Protein 4JJ7 (pdb70)

GO terms:
  GO:0005515 protein binding (F, IPI)
  GO:0006508 proteolysis (P, IDA)
  GO:0008625 extrinsic apoptotic signaling pathway via death domain receptors (P, IDA)
  GO:0005737 cytoplasm (C, IDA)
  GO:0004197 cysteine-type endopeptidase activity (F, IDA)
  GO:1900119 positive regulation of execution phase of apoptosis (P, IDA)
  GO:0051604 protein maturation (P, IDA)
  GO:0097191 extrinsic apoptotic signaling pathway (P, IDA)
  GO:0032991 protein-containing complex (C, IDA)
  GO:0032731 positive regulation of interleukin-1 beta production (P, IMP)
  GO:0036462 TRAIL-activated apoptotic signaling pathway (P, IDA)
  GO:0097110 scaffold protein binding (F, IPI)
  GO:0060546 negative regulation of necroptotic process (P, IDA)
  GO:0031625 ubiquitin protein ligase binding (F, IPI)
  GO:0008234 cysteine-type peptidase activity (F, TAS)
  GO:0005739 mitochondrion (C, TAS)
  GO:0005856 cytoskeleton (C, TAS)
  GO:0004197 cysteine-type endopeptidase activity (F, TAS)
  GO:0005741 mitochondrial outer membrane (C, TAS)
  GO:0005829 cytosol (C, TAS)

B-factor: mean 16.23, std 6.97, range [6.69, 48.97]

Foldseek 3Di:
DFEFDQDFQQQEEAEEEQEFALPLQLVAPVVCVPPHGQAQSVLLVVLVVVLSVVLRHHYHYDYQFAPVRLVVVLLVVLPDQCLRHQEYHYEYAAAEEAQWGGHSNRDTDGPCNRLLCNFCVSRVSCVVHAYEYEYHYFHADDFAADDDDDDDVDDDDRAARYKYKYFADHHHGWDADSVRGTLQSVLLSVLSNVPLQVVDFSVVSSVVSQVRQQPDADVVVNGGGGMDMDHRYPGTYGRHD

Secondary structure (DSSP, 8-state):
--B-----SS--EEEEEE----HHHHHH-GGGTTPPP-TTHHHHHHHHHHHHHHTT-EEEEEES--HHHHHHHHHHHHHS--TT-S-EEEEEES-EETTEEE-TTS-EEEHHHHHGGGSTTT-GGGTTS-EEEEEES-SSSBPBPP-----------TTTTEEEEESS-TTB---EETTTEEHHHHHHHHHHHHHGGGT--HHHHHHHHHHHHTT--BTTTTBB---EEEE---SB-----/-

Solvent-accessible surface area: 11932 Å² total

Sequence (242 aa):
DKVYQMKSKPRGYCLIINNHNFAKAREKVPKLHSIRDRNGTHLDAGALTTTFEELHFEIKPHDDCTVEQIYEILKIYQLMDHSNMDCFICCILSHGDKGIIYGTDGQEAPIYELTSQFTGLKCPSLAGKPKVFFIQACQGDNYQKGIPVETDTRYIPDEADFLLGMATVNNNCVSYRNPAEGTWYIQSLCQSLRERCPRGDDILTILTEVNYEVSNKDDKKNMGKQMPQPTTFTLRKKLVFPSD

Nearest PDB structures (foldseek):
  4jj7-assembly1_A  TM=1.004E+00  e=1.455E-56  Homo sapiens
  2fun-assembly1_B  TM=9.957E-01  e=6.936E-48  Homo sapiens
  6px9-assembly3_F  TM=9.564E-01  e=1.378E-36  Homo sapiens
  1f9e-assembly1_A  TM=1.001E+00  e=9.364E-29  Homo sapiens
  2y1l-assembly1_A  TM=9.919E-01  e=2.502E-29  Homo sapiens

InterPro domains:
  IPR001309 Peptidase C14, p20 domain [PS50208] (232-364)
  IPR001875 Death effector domain [PF01335] (3-84)
  IPR001875 Death effector domain [PF01335] (101-180)
  IPR001875 Death effector domain [PS50168] (2-80)
  IPR001875 Death effector domain [PS50168] (100-177)
  IPR001875 Death effector domain [SM00031] (1-80)
  IPR001875 Death effector domain [SM00031] (99-178)
  IPR002138 Peptidase C14, caspase non-catalytic subunit p10 [PS50207] (389-478)
  IPR011029 Death-like domain superfamily [G3DSA:1.10.533.10] (1-97)
  IPR011029 Death-like domain superfamily [G3DSA:1.10.533.10] (98-188)
  IPR011029 Death-like domain superfamily [SSF47986] (1-113)
  IPR011029 Death-like domain superfamily [SSF47986] (98-179)
  IPR011600 Peptidase C14, caspase domain [PF00656] (233-474)
  IPR015917 Peptidase C14A, caspase catalytic domain [PR00376] (232-245)
  IPR015917 Peptidase C14A, caspase catalytic domain [PR00376] (345-363)
  IPR015917 Peptidase C14A, caspase catalytic domain [PR00376] (411-422)
  IPR015917 Peptidase C14A, caspase catalytic domain [SM00115] (225-478)
  IPR015917 Peptidase C14A, caspase catalytic domain [cd00032] (225-477)
  IPR016129 Peptidase family C14A, His active site [PS01121] (304-318)
  IPR029030 Caspase-like domain superfamily [SSF52129] (224-478)

Structure (mmCIF, N/CA/C/O backbone):
data_4JJ7
#
_entry.id   4JJ7
#
_cell.length_a   62.844
_cell.length_b   62.844
_cell.length_c   129.352
_cell.angle_alpha   90.00
_cell.angle_beta   90.00
_cell.angle_gamma   120.00
#
_symmetry.space_group_name_H-M   'P 31 2 1'
#
loop_
_entity.id
_entity.type
_entity.pdbx_description
1 polymer Caspase-8
2 polymer 'Caspase inhibitor'
3 non-polymer 'DITHIANE DIOL'
4 water water
#
loop_
_atom_site.group_PDB
_atom_site.id
_atom_site.type_symbol
_atom_site.label_atom_id
_atom_site.label_alt_id
_atom_site.label_comp_id
_atom_site.label_asym_id
_atom_site.label_entity_id
_atom_site.label_seq_id
_atom_site.pdbx_PDB_ins_code
_atom_site.Cartn_x
_atom_site.Cartn_y
_atom_site.Cartn_z
_atom_site.occupancy
_atom_site.B_iso_or_equiv
_atom_site.auth_seq_id
_atom_site.auth_comp_id
_atom_site.auth_asym_id
_atom_site.auth_atom_id
_atom_site.pdbx_PDB_model_num
ATOM 1 N N . ASP A 1 8 ? 36.569 59.441 120.294 1.00 29.90 223 ASP A N 1
ATOM 2 C CA . ASP A 1 8 ? 37.453 60.599 120.446 1.00 28.72 223 ASP A CA 1
ATOM 3 C C . ASP A 1 8 ? 38.869 60.267 119.993 1.00 24.70 223 ASP A C 1
ATOM 4 O O . ASP A 1 8 ? 39.420 59.215 120.360 1.00 25.11 223 ASP A O 1
ATOM 9 N N . LYS A 1 9 ? 39.482 61.180 119.244 1.00 20.75 224 LYS A N 1
ATOM 10 C CA . LYS A 1 9 ? 40.876 61.019 118.862 1.00 19.50 224 LYS A CA 1
ATOM 11 C C . LYS A 1 9 ? 41.785 61.159 120.083 1.00 15.78 224 LYS A C 1
ATOM 12 O O . LYS A 1 9 ? 41.559 61.987 120.951 1.00 15.97 224 LYS A O 1
ATOM 18 N N . VAL A 1 10 ? 42.814 60.328 120.139 1.00 15.49 225 VAL A N 1
ATOM 19 C CA . VAL A 1 10 ? 43.721 60.245 121.291 1.00 14.23 225 VAL A CA 1
ATOM 20 C C . VAL A 1 10 ? 45.154 60.216 120.777 1.00 12.69 225 VAL A C 1
ATOM 21 O O . VAL A 1 10 ? 45.450 59.536 119.788 1.00 14.93 225 VAL A O 1
ATOM 25 N N . TYR A 1 11 ? 46.065 60.933 121.413 1.00 11.49 226 TYR A N 1
ATOM 26 C CA . TYR A 1 11 ? 47.464 60.866 120.992 1.00 11.66 226 TYR A CA 1
ATOM 27 C C . TYR A 1 11 ? 48.001 59.463 121.174 1.00 12.25 226 TYR A C 1
ATOM 28 O O . TYR A 1 11 ? 47.776 58.815 122.220 1.00 12.18 226 TYR A O 1
ATOM 37 N N . GLN A 1 12 ? 48.766 58.986 120.187 1.00 12.14 227 GLN A N 1
ATOM 38 C CA . GLN A 1 12 ? 49.514 57.743 120.358 1.00 12.70 227 GLN A CA 1
ATOM 39 C C . GLN A 1 12 ? 50.400 57.820 121.603 1.00 12.73 227 GLN A C 1
ATOM 40 O O . GLN A 1 12 ? 51.098 58.804 121.803 1.00 13.21 227 GLN A O 1
ATOM 46 N N . MET A 1 13 ? 50.388 56.777 122.426 1.00 13.40 228 MET A N 1
ATOM 47 C CA . MET A 1 13 ? 51.154 56.785 123.674 1.00 13.43 228 MET A CA 1
ATOM 48 C C . MET A 1 13 ? 51.513 55.349 124.002 1.00 14.91 228 MET A C 1
ATOM 49 O O . MET A 1 13 ? 50.998 54.763 124.953 1.00 16.95 228 MET A O 1
ATOM 54 N N . LYS A 1 14 ? 52.406 54.791 123.185 1.00 14.87 229 LYS A N 1
ATOM 55 C CA . LYS A 1 14 ? 52.758 53.386 123.292 1.00 16.39 229 LYS A CA 1
ATOM 56 C C . LYS A 1 14 ? 54.245 53.122 123.316 1.00 14.84 229 LYS A C 1
ATOM 57 O O . LYS A 1 14 ? 54.667 51.992 123.618 1.00 15.99 229 LYS A O 1
ATOM 63 N N . SER A 1 15 ? 55.080 54.106 123.002 1.00 15.15 230 SER A N 1
ATOM 64 C CA . SER A 1 15 ? 56.505 53.853 122.969 1.00 13.35 230 SER A CA 1
ATOM 65 C C . SER A 1 15 ? 57.015 53.571 124.386 1.00 13.12 230 SER A C 1
ATOM 66 O O . SER A 1 15 ? 56.452 54.048 125.379 1.00 13.77 230 SER A O 1
ATOM 69 N N . LYS A 1 16 ? 58.102 52.818 124.478 1.00 12.98 231 LYS A N 1
ATOM 70 C CA . LYS A 1 16 ? 58.749 52.509 125.745 1.00 13.17 231 LYS A CA 1
ATOM 71 C C . LYS A 1 16 ? 60.237 52.771 125.606 1.00 13.67 231 LYS A C 1
ATOM 72 O O . LYS A 1 16 ? 60.921 51.960 125.003 1.00 14.30 231 LYS A O 1
ATOM 78 N N . PRO A 1 17 ? 60.736 53.888 126.152 1.00 13.67 232 PRO A N 1
ATOM 79 C CA . PRO A 1 17 ? 60.052 54.883 126.992 1.00 14.00 232 PRO A CA 1
ATOM 80 C C . PRO A 1 17 ? 59.099 55.733 126.176 1.00 12.74 232 PRO A C 1
ATOM 81 O O . PRO A 1 17 ? 59.169 55.837 124.943 1.00 12.41 232 PRO A O 1
ATOM 85 N N . ARG A 1 18 ? 58.169 56.358 126.881 1.00 12.62 233 ARG A N 1
ATOM 86 C CA . ARG A 1 18 ? 57.222 57.264 126.245 1.00 11.78 233 ARG A CA 1
ATOM 87 C C . ARG A 1 18 ? 57.902 58.494 125.683 1.00 11.63 233 ARG A C 1
ATOM 88 O O . ARG A 1 18 ? 57.433 59.109 124.700 1.00 12.32 233 ARG A O 1
ATOM 96 N N . GLY A 1 19 ? 58.974 58.908 126.333 1.00 11.49 234 GLY A N 1
ATOM 97 C CA . GLY A 1 19 ? 59.634 60.160 126.022 1.00 12.09 234 GLY A CA 1
ATOM 98 C C . GLY A 1 19 ? 60.519 60.525 127.199 1.00 11.01 234 GLY A C 1
ATOM 99 O O . GLY A 1 19 ? 60.578 59.837 128.224 1.00 11.46 234 GLY A O 1
ATOM 100 N N . TYR A 1 20 ? 61.167 61.673 127.057 1.00 11.13 235 TYR A N 1
ATOM 101 C CA . TYR A 1 20 ? 61.909 62.275 128.167 1.00 11.14 235 TYR A CA 1
ATOM 102 C C . TYR A 1 20 ? 60.980 63.111 129.035 1.00 10.40 235 TYR A C 1
ATOM 103 O O . TYR A 1 20 ? 60.061 63.765 128.544 1.00 11.30 235 TYR A O 1
ATOM 112 N N . CYS A 1 21 ? 61.299 63.119 130.335 1.00 11.17 236 CYS A N 1
ATOM 113 C CA . CYS A 1 21 ? 60.680 64.025 131.297 1.00 10.22 236 CYS A CA 1
ATOM 114 C C . CYS A 1 21 ? 61.827 64.788 131.948 1.00 10.01 236 CYS A C 1
ATOM 115 O O . CYS A 1 21 ? 62.541 64.251 132.803 1.00 11.11 236 CYS A O 1
ATOM 118 N N . LEU A 1 22 ? 62.032 66.028 131.520 1.00 10.38 237 LEU A N 1
ATOM 119 C CA . LEU A 1 22 ? 63.052 66.859 132.115 1.00 11.26 237 LEU A CA 1
ATOM 120 C C . LEU A 1 22 ? 62.563 67.424 133.437 1.00 12.13 237 LEU A C 1
ATOM 121 O O . LEU A 1 22 ? 61.382 67.795 133.560 1.00 13.47 237 LEU A O 1
ATOM 126 N N . ILE A 1 23 ? 63.449 67.486 134.436 1.00 11.42 238 ILE A N 1
ATOM 127 C CA . ILE A 1 23 ? 63.081 68.177 135.669 1.00 12.52 238 ILE A CA 1
ATOM 128 C C . ILE A 1 23 ? 64.167 69.195 135.948 1.00 12.57 238 ILE A C 1
ATOM 129 O O . ILE A 1 23 ? 65.311 68.791 136.182 1.00 16.94 238 ILE A O 1
ATOM 134 N N . ILE A 1 24 ? 63.843 70.471 135.916 1.00 11.35 239 ILE A N 1
ATOM 135 C CA . ILE A 1 24 ? 64.766 71.531 136.281 1.00 11.75 239 ILE A CA 1
ATOM 136 C C . ILE A 1 24 ? 64.397 71.921 137.708 1.00 11.23 239 ILE A C 1
ATOM 137 O O . ILE A 1 24 ? 63.317 72.424 137.947 1.00 12.07 239 ILE A O 1
ATOM 143 N N . ASN A 1 25 ? 65.295 71.630 138.646 1.00 11.19 240 ASN A N 1
ATOM 144 C CA . ASN A 1 25 ? 64.984 71.681 140.079 1.00 11.16 240 ASN A CA 1
ATOM 145 C C . ASN A 1 25 ? 65.891 72.718 140.736 1.00 10.93 240 ASN A C 1
ATOM 146 O O . ASN A 1 25 ? 67.048 72.434 141.010 1.00 11.52 240 ASN A O 1
ATOM 151 N N . ASN A 1 26 ? 65.371 73.925 140.926 1.00 10.40 241 ASN A N 1
ATOM 152 C CA . ASN A 1 26 ? 66.189 74.997 141.468 1.00 10.33 241 ASN A CA 1
ATOM 153 C C . ASN A 1 26 ? 65.995 75.157 142.967 1.00 9.76 241 ASN A C 1
ATOM 154 O O . ASN A 1 26 ? 64.909 75.467 143.445 1.00 10.53 241 ASN A O 1
ATOM 159 N N . HIS A 1 27 ? 67.095 74.982 143.703 1.00 10.78 242 HIS A N 1
ATOM 160 C CA . HIS A 1 27 ? 67.102 75.065 145.152 1.00 10.82 242 HIS A CA 1
ATOM 161 C C . HIS A 1 27 ? 67.875 76.269 145.682 1.00 10.65 242 HIS A C 1
ATOM 162 O O . HIS A 1 27 ? 67.388 77.021 146.522 1.00 11.23 242 HIS A O 1
ATOM 169 N N . ASN A 1 28 ? 69.119 76.414 145.222 1.00 11.64 243 ASN A N 1
ATOM 170 C CA . ASN A 1 28 ? 70.085 77.328 145.830 1.00 12.47 243 ASN A CA 1
ATOM 171 C C . ASN A 1 28 ? 70.096 78.670 145.137 1.00 12.05 243 ASN A C 1
ATOM 172 O O . ASN A 1 28 ? 70.532 78.751 143.991 1.00 13.72 243 ASN A O 1
ATOM 177 N N . PHE A 1 29 ? 69.582 79.706 145.794 1.00 12.08 244 PHE A N 1
ATOM 178 C CA . PHE A 1 29 ? 69.483 81.043 145.223 1.00 12.57 244 PHE A CA 1
ATOM 179 C C . PHE A 1 29 ? 70.515 82.002 145.810 1.00 13.22 244 PHE A C 1
ATOM 180 O O . PHE A 1 29 ? 70.343 83.207 145.741 1.00 14.45 244 PHE A O 1
ATOM 188 N N . ALA A 1 30 ? 71.641 81.473 146.290 1.00 14.70 245 ALA A N 1
ATOM 189 C CA . ALA A 1 30 ? 72.714 82.342 146.786 1.00 17.11 245 ALA A CA 1
ATOM 190 C C . ALA A 1 30 ? 73.197 83.314 145.715 1.00 18.31 245 ALA A C 1
ATOM 191 O O . ALA A 1 30 ? 73.456 84.470 146.028 1.00 19.29 245 ALA A O 1
ATOM 193 N N . LYS A 1 31 ? 73.287 82.878 144.460 1.00 18.14 246 LYS A N 1
ATOM 194 C CA . LYS A 1 31 ? 73.768 83.770 143.419 1.00 19.50 246 LYS A CA 1
ATOM 195 C C . LYS A 1 31 ? 72.796 84.939 143.220 1.00 18.29 246 LYS A C 1
ATOM 196 O O . LYS A 1 31 ? 73.207 86.085 143.099 1.00 19.73 246 LYS A O 1
ATOM 202 N N . ALA A 1 32 ? 71.506 84.640 143.161 1.00 16.23 247 ALA A N 1
ATOM 203 C CA . ALA A 1 32 ? 70.487 85.695 143.033 1.00 15.68 247 ALA A CA 1
ATOM 204 C C . ALA A 1 32 ? 70.597 86.704 144.182 1.00 16.48 247 ALA A C 1
ATOM 205 O O . ALA A 1 32 ? 70.543 87.916 143.957 1.00 17.49 247 ALA A O 1
ATOM 207 N N . ARG A 1 33 ? 70.743 86.203 145.406 1.00 17.06 248 ARG A N 1
ATOM 208 C CA . ARG A 1 33 ? 70.845 87.059 146.575 1.00 18.32 248 ARG A CA 1
ATOM 209 C C . ARG A 1 33 ? 72.054 87.974 146.507 1.00 21.05 248 ARG A C 1
ATOM 210 O O . ARG A 1 33 ? 72.001 89.118 146.955 1.00 22.18 248 ARG A O 1
ATOM 218 N N . GLU A 1 34 ? 73.154 87.472 145.965 1.00 22.03 249 GLU A N 1
ATOM 219 C CA . GLU A 1 34 ? 74.383 88.257 145.808 1.00 25.17 249 GLU A CA 1
ATOM 220 C C . GLU A 1 34 ? 74.301 89.271 144.678 1.00 25.38 249 GLU A C 1
ATOM 221 O O . GLU A 1 34 ? 74.792 90.398 144.804 1.00 27.50 249 GLU A O 1
ATOM 227 N N . LYS A 1 35 ? 73.695 88.872 143.572 1.00 24.57 250 LYS A N 1
ATOM 228 C CA . LYS A 1 35 ? 73.823 89.601 142.312 1.00 25.01 250 LYS A CA 1
ATOM 229 C C . LYS A 1 35 ? 72.680 90.511 141.907 1.00 21.79 250 LYS A C 1
ATOM 230 O O . LYS A 1 35 ? 72.899 91.426 141.117 1.00 24.16 250 LYS A O 1
ATOM 236 N N . VAL A 1 36 ? 71.468 90.237 142.373 1.00 20.45 251 VAL A N 1
ATOM 237 C CA . VAL A 1 36 ? 70.309 90.976 141.933 1.00 18.88 251 VAL A CA 1
ATOM 238 C C . VAL A 1 36 ? 69.737 91.766 143.108 1.00 19.61 251 VAL A C 1
ATOM 239 O O . VAL A 1 36 ? 69.163 91.193 143.996 1.00 20.72 251 VAL A O 1
ATOM 243 N N . PRO A 1 37 ? 69.949 93.089 143.118 1.00 22.42 252 PRO A N 1
ATOM 244 C CA . PRO A 1 37 ? 69.574 93.897 144.283 1.00 22.70 252 PRO A CA 1
ATOM 245 C C . PRO A 1 37 ? 68.168 93.600 144.820 1.00 22.14 252 PRO A C 1
ATOM 246 O O . PRO A 1 37 ? 68.001 93.441 146.038 1.00 23.02 252 PRO A O 1
ATOM 250 N N . LYS A 1 38 ? 67.159 93.505 143.962 1.00 22.17 253 LYS A N 1
ATOM 251 C CA . LYS A 1 38 ? 65.817 93.329 144.476 1.00 23.40 253 LYS A CA 1
ATOM 252 C C . LYS A 1 38 ? 65.566 91.921 145.055 1.00 21.62 253 LYS A C 1
ATOM 253 O O . LYS A 1 38 ? 64.572 91.727 145.744 1.00 22.72 253 LYS A O 1
ATOM 259 N N . LEU A 1 39 ? 66.454 90.966 144.780 1.00 19.40 254 LEU A N 1
ATOM 260 C CA . LEU A 1 39 ? 66.302 89.587 145.261 1.00 18.01 254 LEU A 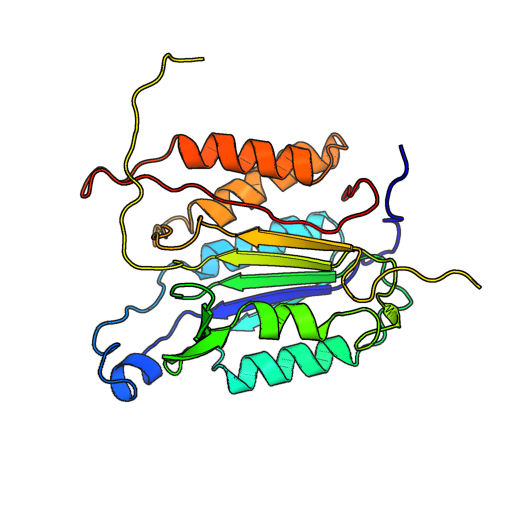CA 1
ATOM 261 C C . LEU A 1 39 ? 67.238 89.321 146.444 1.00 19.28 254 LEU A C 1
ATOM 262 O O . LEU A 1 39 ? 67.551 88.159 146.753 1.00 18.61 254 LEU A O 1
ATOM 267 N N . HIS A 1 40 ? 67.630 90.380 147.147 1.00 20.04 255 HIS A N 1
ATOM 268 C CA . HIS A 1 40 ? 68.546 90.235 148.282 1.00 20.82 255 HIS A CA 1
ATOM 269 C C . HIS A 1 40 ? 68.079 89.203 149.310 1.00 21.96 255 HIS A C 1
ATOM 270 O O . HIS A 1 40 ? 68.901 88.624 150.005 1.00 24.42 255 HIS A O 1
ATOM 277 N N . SER A 1 41 ? 66.771 89.028 149.440 1.00 20.08 256 SER A N 1
ATOM 278 C CA . SER A 1 41 ? 66.271 88.090 150.441 1.00 21.54 256 SER A CA 1
ATOM 279 C C . SER A 1 41 ? 65.519 86.908 149.866 1.00 18.71 256 SER A C 1
ATOM 280 O O . SER A 1 41 ? 64.824 86.203 150.606 1.00 20.72 256 SER A O 1
ATOM 283 N N . ILE A 1 42 ? 65.671 86.643 148.567 1.00 16.14 257 ILE A N 1
ATOM 284 C CA . ILE A 1 42 ? 64.997 85.467 148.005 1.00 15.10 257 ILE A CA 1
ATOM 285 C C . ILE A 1 42 ? 65.548 84.190 148.649 1.00 14.78 257 ILE A C 1
ATOM 286 O O . ILE A 1 42 ? 66.744 84.059 148.834 1.00 17.60 257 ILE A O 1
ATOM 291 N N . ARG A 1 43 ? 64.657 83.274 149.048 1.00 13.78 258 ARG A N 1
ATOM 292 C CA . ARG A 1 43 ? 65.077 82.147 149.877 1.00 13.41 258 ARG A CA 1
ATOM 293 C C . ARG A 1 43 ? 65.487 80.949 149.055 1.00 11.62 258 ARG A C 1
ATOM 294 O O . ARG A 1 43 ? 65.008 80.729 147.941 1.00 13.02 258 ARG A O 1
ATOM 302 N N . ASP A 1 44 ? 66.346 80.119 149.621 1.00 12.06 259 ASP A N 1
ATOM 303 C CA . ASP A 1 44 ? 66.539 78.786 149.041 1.00 11.80 259 ASP A CA 1
ATOM 304 C C . ASP A 1 44 ? 65.231 77.995 149.110 1.00 11.72 259 ASP A C 1
ATOM 305 O O . ASP A 1 44 ? 64.443 78.109 150.068 1.00 12.31 259 ASP A O 1
ATOM 310 N N . ARG A 1 45 ? 64.978 77.182 148.103 1.00 10.51 260 ARG A N 1
ATOM 311 C CA . ARG A 1 45 ? 63.685 76.509 147.986 1.00 10.38 260 ARG A CA 1
ATOM 312 C C . ARG A 1 45 ? 63.680 75.161 148.710 1.00 10.43 260 ARG A C 1
ATOM 313 O O . ARG A 1 45 ? 63.536 74.088 148.125 1.00 10.54 260 ARG A O 1
ATOM 321 N N . ASN A 1 46 ? 63.857 75.242 150.036 1.00 10.49 261 ASN A N 1
ATOM 322 C CA . ASN A 1 46 ? 63.980 74.037 150.837 1.00 10.63 261 ASN A CA 1
ATOM 323 C C . ASN A 1 46 ? 62.761 73.141 150.605 1.00 11.20 261 ASN A C 1
ATOM 324 O O . ASN A 1 46 ? 61.601 73.597 150.566 1.00 11.45 261 ASN A O 1
ATOM 329 N N . GLY A 1 47 ? 63.051 71.851 150.464 1.00 11.72 262 GLY A N 1
ATOM 330 C CA . GLY A 1 47 ? 62.021 70.876 150.230 1.00 13.35 262 GLY A CA 1
ATOM 331 C C . GLY A 1 47 ? 61.754 70.574 148.757 1.00 10.73 262 GLY A C 1
ATOM 332 O O . GLY A 1 47 ? 60.965 69.679 148.449 1.00 11.22 262 GLY A O 1
ATOM 333 N N . THR A 1 48 ? 62.349 71.338 147.836 1.00 10.26 263 THR A N 1
ATOM 334 C CA . THR A 1 48 ? 62.063 71.136 146.410 1.00 9.80 263 THR A CA 1
ATOM 335 C C . THR A 1 48 ? 62.426 69.719 145.961 1.00 9.72 263 THR A C 1
ATOM 336 O O . THR A 1 48 ? 61.802 69.167 145.033 1.00 10.01 263 THR A O 1
ATOM 340 N N . HIS A 1 49 ? 63.421 69.082 146.595 1.00 9.65 264 HIS A N 1
ATOM 341 C CA . HIS A 1 49 ? 63.743 67.716 146.236 1.00 10.09 264 HIS A CA 1
ATOM 342 C C . HIS A 1 49 ? 62.584 66.767 146.414 1.00 9.75 264 HIS A C 1
ATOM 343 O O . HIS A 1 49 ? 62.518 65.738 145.744 1.00 10.64 264 HIS A O 1
ATOM 350 N N . LEU A 1 50 ? 61.655 67.079 147.341 1.00 9.68 265 LEU A N 1
ATOM 351 C CA . LEU A 1 50 ? 60.498 66.209 147.527 1.00 9.86 265 LEU A CA 1
ATOM 352 C C . LEU A 1 50 ? 59.599 66.215 146.292 1.00 9.55 265 LEU A C 1
ATOM 353 O O . LEU A 1 50 ? 58.980 65.213 145.945 1.00 10.52 265 LEU A O 1
ATOM 358 N N . ASP A 1 51 ? 59.512 67.363 145.633 1.00 9.57 266 ASP A N 1
ATOM 359 C CA . ASP A 1 51 ? 58.778 67.480 144.357 1.00 9.65 266 ASP A CA 1
ATOM 360 C C . ASP A 1 51 ? 59.521 66.745 143.251 1.00 9.63 266 ASP A C 1
ATOM 361 O O . ASP A 1 51 ? 58.897 66.050 142.446 1.00 10.00 266 ASP A O 1
ATOM 366 N N . ALA A 1 52 ? 60.841 66.941 143.145 1.00 9.79 267 ALA A N 1
ATOM 367 C CA . ALA A 1 52 ? 61.593 66.256 142.099 1.00 10.77 267 ALA A CA 1
ATOM 368 C C . ALA A 1 52 ? 61.462 64.758 142.262 1.00 10.13 267 ALA A C 1
ATOM 369 O O . ALA A 1 52 ? 61.280 64.038 141.264 1.00 10.97 267 ALA A O 1
ATOM 371 N N . GLY A 1 53 ? 61.492 64.269 143.496 1.00 10.78 268 GLY A N 1
ATOM 372 C CA . GLY A 1 53 ? 61.323 62.857 143.716 1.00 11.12 268 GLY A CA 1
ATOM 373 C C . GLY A 1 53 ? 59.936 62.355 143.378 1.00 10.57 268 GLY A C 1
ATOM 374 O O . GLY A 1 53 ? 59.774 61.300 142.758 1.00 10.97 268 GLY A O 1
ATOM 375 N N . ALA A 1 54 ? 58.894 63.108 143.742 1.00 10.34 269 ALA A N 1
ATOM 376 C CA . ALA A 1 54 ? 57.519 62.710 143.412 1.00 11.24 269 ALA A CA 1
ATOM 377 C C . ALA A 1 54 ? 57.335 62.639 141.903 1.00 10.00 269 ALA A C 1
ATOM 378 O O . ALA A 1 54 ? 56.713 61.715 141.383 1.00 10.35 269 ALA A O 1
ATOM 380 N N . LEU A 1 55 ? 57.854 63.636 141.198 1.00 9.93 270 LEU A N 1
ATOM 381 C CA . LEU A 1 55 ? 57.752 63.646 139.734 1.00 10.13 270 LEU A CA 1
ATOM 382 C C . LEU A 1 55 ? 58.506 62.486 139.144 1.00 10.31 270 LEU A C 1
ATOM 383 O O . LEU A 1 55 ? 58.040 61.873 138.162 1.00 10.63 270 LEU A O 1
ATOM 388 N N . THR A 1 56 ? 59.658 62.144 139.694 1.00 10.70 271 THR A N 1
ATOM 389 C CA . THR A 1 56 ? 60.443 61.037 139.185 1.00 11.24 271 THR A CA 1
ATOM 390 C C . THR A 1 56 ? 59.683 59.722 139.360 1.00 11.16 271 THR A C 1
ATOM 391 O O . THR A 1 56 ? 59.544 58.939 138.410 1.00 12.67 271 THR A O 1
ATOM 395 N N . THR A 1 57 ? 59.163 59.459 140.565 1.00 11.69 272 THR A N 1
ATOM 396 C CA . THR A 1 57 ? 58.352 58.262 140.819 1.00 12.83 272 THR A CA 1
ATOM 397 C C . THR A 1 57 ? 57.192 58.180 139.861 1.00 11.85 272 THR A C 1
ATOM 398 O O . THR A 1 57 ? 56.910 57.138 139.254 1.00 12.40 272 THR A O 1
ATOM 402 N N . THR A 1 58 ? 56.474 59.283 139.756 1.00 11.13 273 THR A N 1
ATOM 403 C CA . THR A 1 58 ? 55.242 59.315 139.000 1.00 11.10 273 THR A CA 1
ATOM 404 C C . THR A 1 58 ? 55.509 59.058 137.526 1.00 11.03 273 THR A C 1
ATOM 405 O O . THR A 1 58 ? 54.858 58.199 136.898 1.00 11.51 273 THR A O 1
ATOM 409 N N . PHE A 1 59 ? 56.434 59.822 136.948 1.00 10.86 274 PHE A N 1
ATOM 410 C CA . PHE A 1 59 ? 56.657 59.686 135.519 1.00 11.03 274 PHE A CA 1
ATOM 411 C C . PHE A 1 59 ? 57.463 58.451 135.143 1.00 10.83 274 PHE A C 1
ATOM 412 O O . PHE A 1 59 ? 57.286 57.937 134.028 1.00 11.46 274 PHE A O 1
ATOM 420 N N . GLU A 1 60 ? 58.285 57.911 136.048 1.00 11.17 275 GLU A N 1
ATOM 421 C CA . GLU A 1 60 ? 58.845 56.587 135.774 1.00 12.97 275 GLU A CA 1
ATOM 422 C C . GLU A 1 60 ? 57.800 55.507 135.732 1.00 12.80 275 GLU A C 1
ATOM 423 O O . GLU A 1 60 ? 57.866 54.608 134.875 1.00 13.83 275 GLU A O 1
ATOM 429 N N . GLU A 1 61 ? 56.812 55.575 136.610 1.00 13.22 276 GLU A N 1
ATOM 430 C CA . GLU A 1 61 ? 55.717 54.601 136.590 1.00 15.20 276 GLU A CA 1
ATOM 431 C C . GLU A 1 61 ? 54.926 54.691 135.297 1.00 14.26 276 GLU A C 1
ATOM 432 O O . GLU A 1 61 ? 54.337 53.707 134.847 1.00 16.42 276 GLU A O 1
ATOM 438 N N . LEU A 1 62 ? 54.895 55.890 134.721 1.00 12.47 277 LEU A N 1
ATOM 439 C CA . LEU A 1 62 ? 54.226 56.146 133.443 1.00 12.70 277 LEU A CA 1
ATOM 440 C C . LEU A 1 62 ? 55.161 55.952 132.245 1.00 12.48 277 LEU A C 1
ATOM 441 O O . LEU A 1 62 ? 54.774 56.285 131.120 1.00 13.60 277 LEU A O 1
ATOM 446 N N . HIS A 1 63 ? 56.345 55.381 132.475 1.00 12.12 278 HIS A N 1
ATOM 447 C CA . HIS A 1 63 ? 57.227 54.912 131.381 1.00 13.38 278 HIS A CA 1
ATOM 448 C C . HIS A 1 63 ? 58.016 56.022 130.708 1.00 12.13 278 HIS A C 1
ATOM 449 O O . HIS A 1 63 ? 58.463 55.831 129.568 1.00 13.48 278 HIS A O 1
ATOM 456 N N . PHE A 1 64 ? 58.237 57.145 131.386 1.00 11.55 279 PHE A N 1
ATOM 457 C CA . PHE A 1 64 ? 59.111 58.181 130.873 1.00 11.79 279 PHE A CA 1
ATOM 458 C C . PHE A 1 64 ? 60.531 57.997 131.387 1.00 12.01 279 PHE A C 1
ATOM 459 O O . PHE A 1 64 ? 60.748 57.426 132.458 1.00 13.07 279 PHE A O 1
ATOM 467 N N . GLU A 1 65 ? 61.498 58.532 130.657 1.00 12.02 280 GLU A N 1
ATOM 468 C CA . GLU A 1 65 ? 62.898 58.541 131.045 1.00 12.33 280 GLU A CA 1
ATOM 469 C C . GLU A 1 65 ? 63.205 59.905 131.658 1.00 11.27 280 GLU A C 1
ATOM 470 O O . GLU A 1 65 ? 63.077 60.934 130.988 1.00 12.00 280 GLU A O 1
ATOM 476 N N . ILE A 1 66 ? 63.529 59.884 132.957 1.00 11.56 281 ILE A N 1
ATOM 477 C CA . ILE A 1 66 ? 63.646 61.127 133.688 1.00 11.70 281 ILE A CA 1
ATOM 478 C C . ILE A 1 66 ? 65.022 61.728 133.545 1.00 12.00 281 ILE A C 1
ATOM 479 O O . ILE A 1 66 ? 66.046 61.009 133.677 1.00 13.93 281 ILE A O 1
ATOM 484 N N . LYS A 1 67 ? 65.106 63.033 133.321 1.00 11.60 282 LYS A N 1
ATOM 485 C CA . LYS A 1 67 ? 66.369 63.723 133.132 1.00 11.91 282 LYS A CA 1
ATOM 486 C C . LYS A 1 67 ? 66.410 64.922 134.071 1.00 12.04 282 LYS A C 1
ATOM 487 O O . LYS A 1 67 ? 65.923 66.013 133.763 1.00 12.35 282 LYS A O 1
ATOM 493 N N . PRO A 1 68 ? 66.963 64.718 135.264 1.00 13.39 283 PRO A N 1
ATOM 494 C CA . PRO A 1 68 ? 66.991 65.805 136.258 1.00 13.76 283 PRO A CA 1
ATOM 495 C C . PRO A 1 68 ? 68.188 66.725 136.076 1.00 13.32 283 PRO A C 1
ATOM 496 O O . PRO A 1 68 ? 69.280 66.265 135.751 1.00 14.59 283 PRO A O 1
ATOM 500 N N . HIS A 1 69 ? 67.996 68.002 136.384 1.00 13.10 284 HIS A N 1
ATOM 501 C CA . HIS A 1 69 ? 69.042 68.998 136.377 1.00 13.33 284 HIS A CA 1
ATOM 502 C C . HIS A 1 69 ? 68.771 69.894 137.545 1.00 14.31 284 HIS A C 1
ATOM 503 O O . HIS A 1 69 ? 67.714 70.516 137.651 1.00 16.61 284 HIS A O 1
ATOM 510 N N . ASP A 1 70 ? 69.731 69.983 138.445 1.00 14.31 285 ASP A N 1
ATOM 511 C CA . ASP A 1 70 ? 69.593 70.754 139.672 1.00 14.34 285 ASP A CA 1
ATOM 512 C C . ASP A 1 70 ? 70.316 72.091 139.589 1.00 13.04 285 ASP A C 1
ATOM 513 O O . ASP A 1 70 ? 71.438 72.156 139.090 1.00 14.20 285 ASP A O 1
ATOM 518 N N . ASP A 1 71 ? 69.712 73.132 140.176 1.00 11.90 286 ASP A N 1
ATOM 519 C CA . ASP A 1 71 ? 70.390 74.407 140.423 1.00 11.55 286 ASP A CA 1
ATOM 520 C C . ASP A 1 71 ? 70.932 75.037 139.136 1.00 12.60 286 ASP A C 1
ATOM 521 O O . ASP A 1 71 ? 72.145 75.177 138.933 1.00 15.22 286 ASP A O 1
ATOM 526 N N . CYS A 1 72 ? 70.017 75.462 138.283 1.00 11.65 287 CYS A N 1
ATOM 527 C CA . CYS A 1 72 ? 70.328 76.005 136.978 1.00 11.94 287 CYS A CA 1
ATOM 528 C C . CYS A 1 72 ? 70.107 77.495 136.901 1.00 11.13 287 CYS A C 1
ATOM 529 O O . CYS A 1 72 ? 69.031 78.004 137.242 1.00 11.49 287 CYS A O 1
ATOM 532 N N . THR A 1 73 ? 71.114 78.193 136.377 1.00 11.58 288 THR A N 1
ATOM 533 C CA . THR A 1 73 ? 70.942 79.592 135.992 1.00 11.94 288 THR A CA 1
ATOM 534 C C . THR A 1 73 ? 70.094 79.672 134.713 1.00 11.95 288 THR A C 1
ATOM 535 O O . THR A 1 73 ? 69.871 78.662 134.052 1.00 11.92 288 THR A O 1
ATOM 539 N N . VAL A 1 74 ? 69.662 80.870 134.334 1.00 12.53 289 VAL A N 1
ATOM 540 C CA . VAL A 1 74 ? 68.895 81.006 133.087 1.00 12.81 289 VAL A CA 1
ATOM 541 C C . VAL A 1 74 ? 69.688 80.496 131.890 1.00 12.99 289 VAL A C 1
ATOM 542 O O . VAL A 1 74 ? 69.146 79.724 131.078 1.00 13.57 289 VAL A O 1
ATOM 546 N N . GLU A 1 75 ? 70.957 80.891 131.768 1.00 13.32 290 GLU A N 1
ATOM 547 C CA . GLU A 1 75 ? 71.727 80.438 130.637 1.00 15.35 290 GLU A CA 1
ATOM 548 C C . GLU A 1 75 ? 71.848 78.912 130.630 1.00 13.31 290 GLU A C 1
ATOM 549 O O . GLU A 1 75 ? 71.805 78.290 129.565 1.00 14.04 290 GLU A O 1
ATOM 555 N N . GLN A 1 76 ? 72.012 78.307 131.811 1.00 12.97 291 GLN A N 1
ATOM 556 C CA . GLN A 1 76 ? 72.070 76.844 131.889 1.00 13.00 291 GLN A CA 1
ATOM 557 C C . GLN A 1 76 ? 70.766 76.215 131.473 1.00 12.48 291 GLN A C 1
ATOM 558 O O . GLN A 1 76 ? 70.775 75.163 130.828 1.00 13.23 291 GLN A O 1
ATOM 564 N N . ILE A 1 77 ? 69.636 76.800 131.884 1.00 12.44 292 ILE A N 1
ATOM 565 C CA . ILE A 1 77 ? 68.341 76.274 131.457 1.00 12.44 292 ILE A CA 1
ATOM 566 C C . ILE A 1 77 ? 68.236 76.294 129.921 1.00 12.32 292 ILE A C 1
ATOM 567 O O . ILE A 1 77 ? 67.839 75.291 129.319 1.00 12.82 292 ILE A O 1
ATOM 572 N N . TYR A 1 78 ? 68.595 77.422 129.303 1.00 12.74 293 TYR A N 1
ATOM 573 C CA . TYR A 1 78 ? 68.482 77.463 127.856 1.00 13.64 293 TYR A CA 1
ATOM 574 C C . TYR A 1 78 ? 69.415 76.446 127.205 1.00 14.22 293 TYR A C 1
ATOM 575 O O . TYR A 1 78 ? 69.036 75.871 126.173 1.00 14.36 293 TYR A O 1
ATOM 584 N N . GLU A 1 79 ? 70.590 76.227 127.784 1.00 14.40 294 GLU A N 1
ATOM 585 C CA . GLU A 1 79 ? 71.473 75.218 127.207 1.00 15.38 294 GLU A CA 1
ATOM 586 C C . GLU A 1 79 ? 70.818 73.828 127.281 1.00 13.73 294 GLU A C 1
ATOM 587 O O . GLU A 1 79 ? 70.890 73.050 126.306 1.00 14.17 294 GLU A O 1
ATOM 593 N N . ILE A 1 80 ? 70.228 73.482 128.423 1.00 13.15 295 ILE A N 1
ATOM 594 C CA . ILE A 1 80 ? 69.565 72.194 128.548 1.00 13.18 295 ILE A CA 1
ATOM 595 C C . ILE A 1 80 ? 68.414 72.062 127.563 1.00 12.26 295 ILE A C 1
ATOM 596 O O . ILE A 1 80 ? 68.252 71.017 126.913 1.00 12.93 295 ILE A O 1
ATOM 601 N N . LEU A 1 81 ? 67.597 73.089 127.468 1.00 12.11 296 LEU A N 1
ATOM 602 C CA . LEU A 1 81 ? 66.479 72.999 126.528 1.00 12.57 296 LEU A CA 1
ATOM 603 C C . LEU A 1 81 ? 66.949 72.854 125.094 1.00 13.05 296 LEU A C 1
ATOM 604 O O . LEU A 1 81 ? 66.333 72.102 124.319 1.00 13.70 296 LEU A O 1
ATOM 609 N N . LYS A 1 82 ? 68.055 73.524 124.722 1.00 13.79 297 LYS A N 1
ATOM 610 C CA . LYS A 1 82 ? 68.595 73.346 123.380 1.00 14.56 297 LYS A CA 1
ATOM 611 C C . LYS A 1 82 ? 69.045 71.904 123.133 1.00 13.91 297 LYS A C 1
ATOM 612 O O . LYS A 1 82 ? 68.808 71.349 122.063 1.00 14.89 297 LYS A O 1
ATOM 618 N N . ILE A 1 83 ? 69.671 71.292 124.114 1.00 13.65 298 ILE A N 1
ATOM 619 C CA . ILE A 1 83 ? 70.071 69.903 124.006 1.00 14.73 298 ILE A CA 1
ATOM 620 C C . ILE A 1 83 ? 68.869 69.036 123.674 1.00 14.06 298 ILE A C 1
ATOM 621 O O . ILE A 1 83 ? 68.920 68.189 122.782 1.00 16.09 298 ILE A O 1
ATOM 626 N N . TYR A 1 84 ? 67.763 69.264 124.358 1.00 12.94 299 TYR A N 1
ATOM 627 C CA . TYR A 1 84 ? 66.583 68.460 124.100 1.00 14.27 299 TYR A CA 1
ATOM 628 C C . TYR A 1 84 ? 65.839 68.848 122.846 1.00 14.38 299 TYR A C 1
ATOM 629 O O . TYR A 1 84 ? 65.271 67.968 122.181 1.00 17.36 299 TYR A O 1
ATOM 638 N N . GLN A 1 85 ? 65.873 70.129 122.473 1.00 12.92 300 GLN A N 1
ATOM 639 C CA . GLN A 1 85 ? 65.306 70.543 121.200 1.00 14.08 300 GLN A CA 1
ATOM 640 C C . GLN A 1 85 ? 65.994 69.801 120.057 1.00 13.94 300 GLN A C 1
ATOM 641 O O . GLN A 1 85 ? 65.344 69.473 119.066 1.00 15.33 300 GLN A O 1
ATOM 647 N N . LEU A 1 86 ? 67.297 69.617 120.165 1.00 14.16 301 LEU A N 1
ATOM 648 C CA . LEU A 1 86 ? 68.110 69.036 119.103 1.00 15.32 301 LEU A CA 1
ATOM 649 C C . LEU A 1 86 ? 68.142 67.503 119.165 1.00 17.01 301 LEU A C 1
ATOM 650 O O . LEU A 1 86 ? 68.642 66.844 118.240 1.00 22.12 301 LEU A O 1
ATOM 655 N N . MET A 1 87 ? 67.642 66.908 120.221 1.00 16.95 302 MET 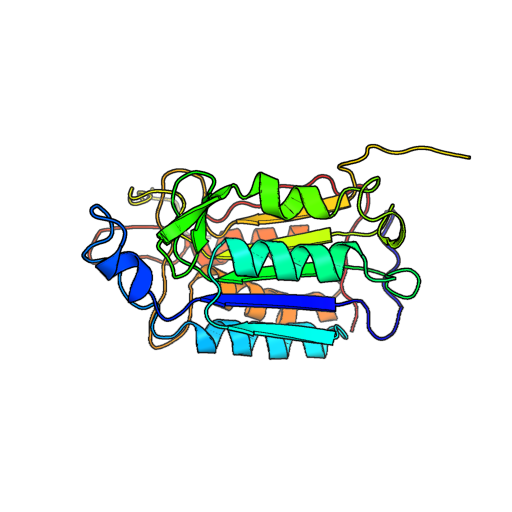A N 1
ATOM 656 C CA . MET A 1 87 ? 67.568 65.462 120.334 1.00 18.13 302 MET A CA 1
ATOM 657 C C . MET A 1 87 ? 66.587 64.863 119.343 1.00 18.29 302 MET A C 1
ATOM 658 O O . MET A 1 87 ? 65.617 65.483 118.938 1.00 18.85 302 MET A O 1
ATOM 663 N N . ASP A 1 88 ? 66.835 63.617 118.987 1.00 19.56 303 ASP A N 1
ATOM 664 C CA . ASP A 1 88 ? 65.925 62.906 118.120 1.00 20.19 303 ASP A CA 1
ATOM 665 C C . ASP A 1 88 ? 64.816 62.298 118.956 1.00 18.18 303 ASP A C 1
ATOM 666 O O . ASP A 1 88 ? 65.065 61.338 119.679 1.00 21.12 303 ASP A O 1
ATOM 671 N N . HIS A 1 89 ? 63.603 62.842 118.855 1.00 15.38 304 HIS A N 1
ATOM 672 C CA . HIS A 1 89 ? 62.449 62.309 119.547 1.00 13.81 304 HIS A CA 1
ATOM 673 C C . HIS A 1 89 ? 61.625 61.394 118.640 1.00 13.95 304 HIS A C 1
ATOM 674 O O . HIS A 1 89 ? 60.483 61.081 118.968 1.00 13.69 304 HIS A O 1
ATOM 681 N N . SER A 1 90 ? 62.188 60.944 117.510 1.00 14.66 305 SER A N 1
ATOM 682 C CA . SER A 1 90 ? 61.338 60.204 116.565 1.00 16.55 305 SER A CA 1
ATOM 683 C C . SER A 1 90 ? 60.739 58.948 117.149 1.00 15.94 305 SER A C 1
ATOM 684 O O . SER A 1 90 ? 59.642 58.576 116.763 1.00 17.99 305 SER A O 1
ATOM 688 N N . ASN A 1 91 ? 61.449 58.301 118.074 1.00 14.85 306 ASN A N 1
ATOM 689 C CA . ASN A 1 91 ? 60.988 57.052 118.687 1.00 16.47 306 ASN A CA 1
ATOM 690 C C . ASN A 1 91 ? 60.208 57.290 119.964 1.00 13.98 306 ASN A C 1
ATOM 691 O O . ASN A 1 91 ? 59.857 56.322 120.644 1.00 15.43 306 ASN A O 1
ATOM 696 N N . MET A 1 92 ? 59.935 58.554 120.283 1.00 13.38 307 MET A N 1
ATOM 697 C CA . MET A 1 92 ? 59.182 58.913 121.484 1.00 12.84 307 MET A CA 1
ATOM 698 C C . MET A 1 92 ? 57.769 59.339 121.061 1.00 12.45 307 MET A C 1
ATOM 699 O O . MET A 1 92 ? 57.556 59.800 119.920 1.00 14.09 307 MET A O 1
ATOM 704 N N . ASP A 1 93 ? 56.821 59.232 121.984 1.00 11.59 308 ASP A N 1
ATOM 705 C CA . ASP A 1 93 ? 55.466 59.689 121.760 1.00 11.49 308 ASP A CA 1
ATOM 706 C C . ASP A 1 93 ? 55.122 61.009 122.446 1.00 11.20 308 ASP A C 1
ATOM 707 O O . ASP A 1 93 ? 54.055 61.568 122.184 1.00 11.78 308 ASP A O 1
ATOM 712 N N . CYS A 1 94 ? 55.983 61.495 123.341 1.00 11.49 309 CYS A N 1
ATOM 713 C CA . CYS A 1 94 ? 55.619 62.637 124.176 1.00 11.24 309 CYS A CA 1
ATOM 714 C C . CYS A 1 94 ? 56.892 63.258 124.710 1.00 11.17 309 CYS A C 1
ATOM 715 O O . CYS A 1 94 ? 57.937 62.590 124.766 1.00 11.61 309 CYS A O 1
ATOM 718 N N . PHE A 1 95 ? 56.802 64.511 125.155 1.00 10.66 310 PHE A N 1
ATOM 719 C CA . PHE A 1 95 ? 57.900 65.170 125.861 1.00 10.90 310 PHE A CA 1
ATOM 720 C C . PHE A 1 95 ? 57.307 65.914 127.027 1.00 10.08 310 PHE A C 1
ATOM 721 O O . PHE A 1 95 ? 56.296 66.602 126.874 1.00 11.25 310 PHE A O 1
ATOM 729 N N . ILE A 1 96 ? 57.965 65.827 128.197 1.00 10.05 311 ILE A N 1
ATOM 730 C CA . ILE A 1 96 ? 57.531 66.567 129.389 1.00 10.51 311 ILE A CA 1
ATOM 731 C C . ILE A 1 96 ? 58.696 67.382 129.923 1.00 9.55 311 ILE A C 1
ATOM 732 O O . ILE A 1 96 ? 59.821 66.887 129.954 1.00 10.35 311 ILE A O 1
ATOM 737 N N . CYS A 1 97 ? 58.409 68.603 130.369 1.00 9.89 312 CYS A N 1
ATOM 738 C CA . CYS A 1 97 ? 59.405 69.423 131.016 1.00 9.66 312 CYS A CA 1
ATOM 739 C C . CYS A 1 97 ? 58.792 70.056 132.268 1.00 9.06 312 CYS A C 1
ATOM 740 O O . CYS A 1 97 ? 57.772 70.734 132.178 1.00 10.19 312 CYS A O 1
ATOM 743 N N . CYS A 1 98 ? 59.400 69.792 133.418 1.00 9.59 313 CYS A N 1
ATOM 744 C CA . CYS A 1 98 ? 58.966 70.314 134.712 1.00 9.65 313 CYS A CA 1
ATOM 745 C C . CYS A 1 98 ? 59.968 71.323 135.202 1.00 9.81 313 CYS A C 1
ATOM 746 O O . CYS A 1 98 ? 61.172 71.036 135.237 1.00 11.19 313 CYS A O 1
ATOM 749 N N . ILE A 1 99 ? 59.481 72.506 135.597 1.00 9.74 314 ILE A N 1
ATOM 750 C CA . ILE A 1 99 ? 60.348 73.559 136.127 1.00 10.28 314 ILE A CA 1
ATOM 751 C C . ILE A 1 99 ? 59.906 73.847 137.556 1.00 10.01 314 ILE A C 1
ATOM 752 O O . ILE A 1 99 ? 58.737 74.146 137.787 1.00 10.99 314 ILE A O 1
ATOM 758 N N . LEU A 1 100 ? 60.843 73.748 138.494 1.00 9.50 315 LEU A N 1
ATOM 759 C CA . LEU A 1 100 ? 60.608 73.999 139.922 1.00 9.71 315 LEU A CA 1
ATOM 760 C C . LEU A 1 100 ? 61.499 75.165 140.298 1.00 9.20 315 LEU A C 1
ATOM 761 O O . LEU A 1 100 ? 62.725 75.025 140.350 1.00 9.79 315 LEU A O 1
ATOM 766 N N . SER A 1 101 ? 60.925 76.353 140.521 1.00 9.47 316 SER A N 1
ATOM 767 C CA . SER A 1 101 ? 61.787 77.526 140.815 1.00 9.12 316 SER A CA 1
ATOM 768 C C . SER A 1 101 ? 60.960 78.629 141.464 1.00 9.57 316 SER A C 1
ATOM 769 O O . SER A 1 101 ? 59.749 78.503 141.645 1.00 10.09 316 SER A O 1
ATOM 772 N N . HIS A 1 102 ? 61.628 79.730 141.785 1.00 9.53 317 HIS A N 1
ATOM 773 C CA . HIS A 1 102 ? 60.921 80.961 142.050 1.00 9.89 317 HIS A CA 1
ATOM 774 C C . HIS A 1 102 ? 60.445 81.566 140.729 1.00 9.37 317 HIS A C 1
ATOM 775 O O . HIS A 1 102 ? 60.992 81.252 139.639 1.00 10.24 317 HIS A O 1
ATOM 782 N N . GLY A 1 103 ? 59.458 82.460 140.771 1.00 9.90 318 GLY A N 1
ATOM 783 C CA . GLY A 1 103 ? 59.058 83.163 139.569 1.00 10.18 318 GLY A CA 1
ATOM 784 C C . GLY A 1 103 ? 58.320 84.435 139.885 1.00 10.72 318 GLY A C 1
ATOM 785 O O . GLY A 1 103 ? 58.186 84.834 141.055 1.00 11.78 318 GLY A O 1
ATOM 786 N N . ASP A 1 104 ? 57.873 85.098 138.824 1.00 10.91 319 ASP A N 1
ATOM 787 C CA . ASP A 1 104 ? 57.127 86.334 138.907 1.00 11.51 319 ASP A CA 1
ATOM 788 C C . ASP A 1 104 ? 56.245 86.352 137.649 1.00 11.62 319 ASP A C 1
ATOM 789 O O . ASP A 1 104 ? 56.226 85.368 136.897 1.00 12.19 319 ASP A O 1
ATOM 794 N N . LYS A 1 105 ? 55.520 87.434 137.393 1.00 13.02 320 LYS A N 1
ATOM 795 C CA . LYS A 1 105 ? 54.531 87.401 136.337 1.00 13.75 320 LYS A CA 1
ATOM 796 C C . LYS A 1 105 ? 55.149 87.013 134.982 1.00 12.96 320 LYS A C 1
ATOM 797 O O . LYS A 1 105 ? 56.013 87.725 134.469 1.00 14.24 320 LYS A O 1
ATOM 799 N N . GLY A 1 106 ? 54.728 85.880 134.427 1.00 13.16 321 GLY A N 1
ATOM 800 C CA . GLY A 1 106 ? 55.158 85.430 133.120 1.00 13.93 321 GLY A CA 1
ATOM 801 C C . GLY A 1 106 ? 56.559 84.842 133.056 1.00 12.73 321 GLY A C 1
ATOM 802 O O . GLY A 1 106 ? 56.986 84.481 131.969 1.00 14.73 321 GLY A O 1
ATOM 803 N N . ILE A 1 107 ? 57.275 84.738 134.184 1.00 11.94 322 ILE A N 1
ATOM 804 C CA . ILE A 1 107 ? 58.673 84.311 134.175 1.00 11.45 322 ILE A CA 1
ATOM 805 C C . ILE A 1 107 ? 58.959 83.294 135.251 1.00 10.88 322 ILE A C 1
ATOM 806 O O . ILE A 1 107 ? 58.226 83.164 136.238 1.00 11.57 322 ILE A O 1
ATOM 811 N N . ILE A 1 108 ? 60.062 82.595 135.072 1.00 11.01 323 ILE A N 1
ATOM 812 C CA . ILE A 1 108 ? 60.714 81.862 136.159 1.00 10.78 323 ILE A CA 1
ATOM 813 C C . ILE A 1 108 ? 62.127 82.405 136.345 1.00 10.91 323 ILE A C 1
ATOM 814 O O . ILE A 1 108 ? 62.719 82.948 135.398 1.00 12.30 323 ILE A O 1
ATOM 819 N N . TYR A 1 109 ? 62.672 82.277 137.558 1.00 11.15 324 TYR A N 1
ATOM 820 C CA . TYR A 1 109 ? 64.022 82.722 137.834 1.00 11.27 324 TYR A CA 1
ATOM 821 C C . TYR A 1 109 ? 65.023 81.579 137.705 1.00 10.93 324 TYR A C 1
ATOM 822 O O . TYR A 1 109 ? 64.781 80.447 138.163 1.00 11.65 324 TYR A O 1
ATOM 831 N N . GLY A 1 110 ? 66.164 81.868 137.125 1.00 11.07 325 GLY A N 1
ATOM 832 C CA . GLY A 1 110 ? 67.321 81.014 137.321 1.00 11.72 325 GLY A CA 1
ATOM 833 C C . GLY A 1 110 ? 67.857 81.190 138.741 1.00 11.32 325 GLY A C 1
ATOM 834 O O . GLY A 1 110 ? 67.518 82.174 139.441 1.00 11.88 325 GLY A O 1
ATOM 835 N N . THR A 1 111 ? 68.756 80.309 139.163 1.00 11.63 326 THR A N 1
ATOM 836 C CA . THR A 1 111 ? 69.381 80.439 140.466 1.00 11.78 326 THR A CA 1
ATOM 837 C C . THR A 1 111 ? 70.219 81.695 140.590 1.00 12.77 326 THR A C 1
ATOM 838 O O . THR A 1 111 ? 70.512 82.118 141.720 1.00 14.00 326 THR A O 1
ATOM 842 N N . ASP A 1 112 ? 70.618 82.286 139.461 1.00 12.87 327 ASP A N 1
ATOM 843 C CA . ASP A 1 112 ? 71.326 83.558 139.412 1.00 14.42 327 ASP A CA 1
ATOM 844 C C . ASP A 1 112 ? 70.404 84.759 139.507 1.00 13.54 327 ASP A C 1
ATOM 845 O O . ASP A 1 112 ? 70.886 85.873 139.566 1.00 15.42 327 ASP A O 1
ATOM 850 N N . GLY A 1 113 ? 69.082 84.547 139.532 1.00 13.65 328 GLY A N 1
ATOM 851 C CA . GLY A 1 113 ? 68.159 85.648 139.622 1.00 13.75 328 GLY A CA 1
ATOM 852 C C . GLY A 1 113 ? 67.859 86.321 138.314 1.00 13.47 328 GLY A C 1
ATOM 853 O O . GLY A 1 113 ? 67.138 87.300 138.291 1.00 15.18 328 GLY A O 1
ATOM 854 N N . GLN A 1 114 ? 68.377 85.798 137.218 1.00 13.99 329 GLN A N 1
ATOM 855 C CA . GLN A 1 114 ? 67.931 86.273 135.918 1.00 14.08 329 GLN A CA 1
ATOM 856 C C . GLN A 1 114 ? 66.560 85.668 135.632 1.00 12.59 329 GLN A C 1
ATOM 857 O O . GLN A 1 114 ? 66.160 84.669 136.226 1.00 12.62 329 GLN A O 1
ATOM 863 N N . GLU A 1 115 ? 65.853 86.288 134.686 1.00 13.73 330 GLU A N 1
ATOM 864 C CA . GLU A 1 115 ? 64.497 85.911 134.339 1.00 13.84 330 GLU A CA 1
ATOM 865 C C . GLU A 1 115 ? 64.427 85.152 133.043 1.00 13.91 330 GLU A C 1
ATOM 866 O O . GLU A 1 115 ? 65.092 85.531 132.060 1.00 16.49 330 GLU A O 1
ATOM 872 N N . ALA A 1 116 ? 63.640 84.084 132.994 1.00 12.57 331 ALA A N 1
ATOM 873 C CA . ALA A 1 116 ? 63.336 83.370 131.753 1.00 14.07 331 ALA A CA 1
ATOM 874 C C . ALA A 1 116 ? 61.833 83.477 131.539 1.00 12.89 331 ALA A C 1
ATOM 875 O O . ALA A 1 116 ? 61.047 82.915 132.301 1.00 13.36 331 ALA A O 1
ATOM 877 N N . PRO A 1 117 ? 61.388 84.192 130.488 1.00 14.04 332 PRO A N 1
ATOM 878 C CA . PRO A 1 117 ? 59.953 84.176 130.199 1.00 14.08 332 PRO A CA 1
ATOM 879 C C . PRO A 1 117 ? 59.507 82.752 129.891 1.00 12.78 332 PRO A C 1
ATOM 880 O O . PRO A 1 117 ? 60.171 82.011 129.172 1.00 13.91 332 PRO A O 1
ATOM 884 N N . ILE A 1 118 ? 58.340 82.374 130.410 1.00 13.34 333 ILE A N 1
ATOM 885 C CA . ILE A 1 118 ? 57.839 81.036 130.177 1.00 12.96 333 ILE A CA 1
ATOM 886 C C . ILE A 1 118 ? 57.690 80.771 128.673 1.00 13.11 333 ILE A C 1
ATOM 887 O O . ILE A 1 118 ? 57.972 79.668 128.239 1.00 13.17 333 ILE A O 1
ATOM 892 N N . TYR A 1 119 ? 57.271 81.764 127.879 1.00 14.24 334 TYR A N 1
ATOM 893 C CA . TYR A 1 119 ? 57.203 81.588 126.430 1.00 16.25 334 TYR A CA 1
ATOM 894 C C . TYR A 1 119 ? 58.537 81.180 125.836 1.00 16.42 334 TYR A C 1
ATOM 895 O O . TYR A 1 119 ? 58.558 80.452 124.830 1.00 17.51 334 TYR A O 1
ATOM 904 N N . GLU A 1 120 ? 59.645 81.678 126.352 1.00 16.71 335 GLU A N 1
ATOM 905 C CA . GLU A 1 120 ? 60.973 81.328 125.834 1.00 18.89 335 GLU A CA 1
ATOM 906 C C . GLU A 1 120 ? 61.293 79.891 126.085 1.00 17.64 335 GLU A C 1
ATOM 907 O O . GLU A 1 120 ? 62.099 79.299 125.385 1.00 23.49 335 GLU A O 1
ATOM 913 N N . LEU A 1 121 ? 60.714 79.329 127.111 1.00 14.09 336 LEU A N 1
ATOM 914 C CA . LEU A 1 121 ? 60.935 77.938 127.419 1.00 14.65 336 LEU A CA 1
ATOM 915 C C . LEU A 1 121 ? 60.127 77.063 126.485 1.00 13.31 336 LEU A C 1
ATOM 916 O O . LEU A 1 121 ? 60.672 76.154 125.843 1.00 14.61 336 LEU A O 1
ATOM 921 N N . THR A 1 122 ? 58.827 77.299 126.416 1.00 12.10 337 THR A N 1
ATOM 922 C CA . THR A 1 122 ? 58.003 76.411 125.643 1.00 12.23 337 THR A CA 1
ATOM 923 C C . THR A 1 122 ? 58.273 76.549 124.149 1.00 11.38 337 THR A C 1
ATOM 924 O O . THR A 1 122 ? 58.182 75.565 123.411 1.00 12.49 337 THR A O 1
ATOM 928 N N . SER A 1 123 ? 58.629 77.757 123.700 1.00 11.81 338 SER A N 1
ATOM 929 C CA . SER A 1 123 ? 58.785 77.989 122.271 1.00 13.29 338 SER A CA 1
ATOM 930 C C . SER A 1 123 ? 59.990 77.272 121.681 1.00 11.76 338 SER A C 1
ATOM 931 O O . SER A 1 123 ? 60.131 77.231 120.458 1.00 13.06 338 SER A O 1
ATOM 934 N N . GLN A 1 124 ? 60.867 76.730 122.511 1.00 11.91 339 GLN A N 1
ATOM 935 C CA . GLN A 1 124 ? 61.965 75.950 121.988 1.00 11.84 339 GLN A CA 1
ATOM 936 C C . GLN A 1 124 ? 61.506 74.623 121.405 1.00 12.25 339 GLN A C 1
ATOM 937 O O . GLN A 1 124 ? 62.292 73.952 120.722 1.00 13.99 339 GLN A O 1
ATOM 943 N N . PHE A 1 125 ? 60.258 74.215 121.649 1.00 11.16 340 PHE A N 1
ATOM 944 C CA . PHE A 1 125 ? 59.776 72.904 121.234 1.00 10.91 340 PHE A CA 1
ATOM 945 C C . PHE A 1 125 ? 58.640 72.968 120.238 1.00 10.53 340 PHE A C 1
ATOM 946 O O . PHE A 1 125 ? 57.919 71.974 120.065 1.00 11.32 340 PHE A O 1
ATOM 954 N N . THR A 1 126 ? 58.488 74.120 119.580 1.00 11.12 341 THR A N 1
ATOM 955 C CA . THR A 1 126 ? 57.495 74.192 118.493 1.00 11.52 341 THR A CA 1
ATOM 956 C C . THR A 1 126 ? 57.833 73.190 117.400 1.00 10.54 341 THR A C 1
ATOM 957 O O . THR A 1 126 ? 58.938 72.645 117.346 1.00 11.08 341 THR A O 1
ATOM 961 N N . GLY A 1 127 ? 56.870 72.944 116.520 1.00 10.58 342 GLY A N 1
ATOM 962 C CA . GLY A 1 127 ? 57.120 71.966 115.484 1.00 11.34 342 GLY A CA 1
ATOM 963 C C . GLY A 1 127 ? 58.248 72.338 114.567 1.00 10.73 342 GLY A C 1
ATOM 964 O O . GLY A 1 127 ? 58.932 71.458 114.053 1.00 11.27 342 GLY A O 1
ATOM 965 N N . LEU A 1 128 ? 58.470 73.629 114.312 1.00 10.35 343 LEU A N 1
ATOM 966 C CA . LEU A 1 128 ? 59.563 74.018 113.434 1.00 10.66 343 LEU A CA 1
ATOM 967 C C . LEU A 1 128 ? 60.912 73.811 114.108 1.00 10.58 343 LEU A C 1
ATOM 968 O O . LEU A 1 128 ? 61.883 73.407 113.464 1.00 11.93 343 LEU A O 1
ATOM 973 N N . LYS A 1 129 ? 60.996 74.111 115.412 1.00 11.45 344 LYS A N 1
ATOM 974 C CA . LYS A 1 129 ? 62.255 73.956 116.116 1.00 11.64 344 LYS A CA 1
ATOM 975 C C . LYS A 1 129 ? 62.575 72.512 116.482 1.00 11.08 344 LYS A C 1
ATOM 976 O O . LYS A 1 129 ? 63.735 72.147 116.587 1.00 12.02 344 LYS A O 1
ATOM 982 N N . CYS A 1 130 ? 61.541 71.686 116.663 1.00 11.16 345 CYS A N 1
ATOM 983 C CA . CYS A 1 130 ? 61.735 70.300 117.047 1.00 11.22 345 CYS A CA 1
ATOM 984 C C . CYS A 1 130 ? 60.785 69.422 116.226 1.00 10.82 345 CYS A C 1
ATOM 985 O O . CYS A 1 130 ? 59.756 68.958 116.709 1.00 11.25 345 CYS A O 1
ATOM 988 N N . PRO A 1 131 ? 61.119 69.200 114.937 1.00 11.72 346 PRO A N 1
ATOM 989 C CA . PRO A 1 131 ? 60.206 68.455 114.062 1.00 11.41 346 PRO A CA 1
ATOM 990 C C . PRO A 1 131 ? 59.962 67.026 114.522 1.00 11.28 346 PRO A C 1
ATOM 991 O O . PRO A 1 131 ? 58.930 66.473 114.206 1.00 11.82 346 PRO A O 1
ATOM 995 N N . SER A 1 132 ? 60.904 66.419 115.254 1.00 11.43 347 SER A N 1
ATOM 996 C CA . SER A 1 132 ? 60.694 65.032 115.694 1.00 12.54 347 SER A CA 1
ATOM 997 C C . SER A 1 132 ? 59.646 64.936 116.813 1.00 11.92 347 SER A C 1
ATOM 998 O O . SER A 1 132 ? 59.269 63.828 117.166 1.00 13.54 347 SER A O 1
ATOM 1001 N N . LEU A 1 133 ? 59.179 66.077 117.321 1.00 11.54 348 LEU A N 1
ATOM 1002 C CA . LEU A 1 133 ? 58.013 66.129 118.211 1.00 10.78 348 LEU A CA 1
ATOM 1003 C C . LEU A 1 133 ? 56.771 66.675 117.501 1.00 10.84 348 LEU A C 1
ATOM 1004 O O . LEU A 1 133 ? 55.729 66.848 118.138 1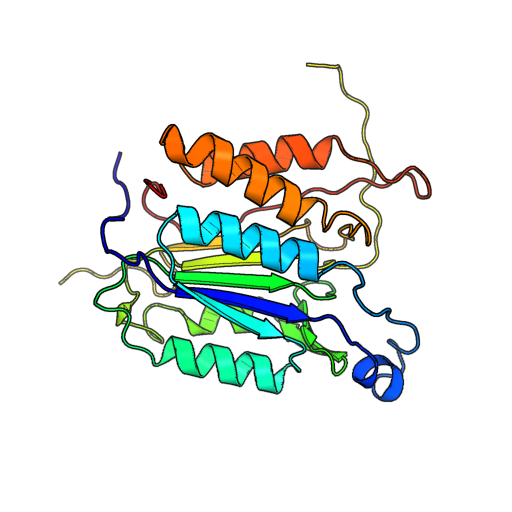.00 11.27 348 LEU A O 1
ATOM 1009 N N . ALA A 1 134 ? 56.843 66.938 116.196 1.00 11.64 349 ALA A N 1
ATOM 1010 C CA . ALA A 1 134 ? 55.672 67.493 115.520 1.00 12.11 349 ALA A CA 1
ATOM 1011 C C . ALA A 1 134 ? 54.496 66.542 115.614 1.00 11.91 349 ALA A C 1
ATOM 1012 O O . ALA A 1 134 ? 54.644 65.344 115.330 1.00 12.83 349 ALA A O 1
ATOM 1014 N N . GLY A 1 135 ? 53.326 67.058 115.987 1.00 11.44 350 GLY A N 1
ATOM 1015 C CA . GLY A 1 135 ? 52.157 66.238 116.143 1.00 11.47 350 GLY A CA 1
ATOM 1016 C C . GLY A 1 135 ? 52.086 65.494 117.465 1.00 11.04 350 GLY A C 1
ATOM 1017 O O . GLY A 1 135 ? 51.118 64.769 117.705 1.00 11.97 350 GLY A O 1
ATOM 1018 N N . LYS A 1 136 ? 53.103 65.621 118.302 1.00 10.93 351 LYS A N 1
ATOM 1019 C CA . LYS A 1 136 ? 53.193 64.896 119.562 1.00 10.83 351 LYS A CA 1
ATOM 1020 C C . LYS A 1 136 ? 53.013 65.874 120.714 1.00 9.98 351 LYS A C 1
ATOM 1021 O O . LYS A 1 136 ? 53.446 67.021 120.655 1.00 10.61 351 LYS A O 1
ATOM 1027 N N . PRO A 1 137 ? 52.384 65.417 121.812 1.00 10.36 352 PRO A N 1
ATOM 1028 C CA . PRO A 1 137 ? 52.137 66.278 122.951 1.00 11.06 352 PRO A CA 1
ATOM 1029 C C . PRO A 1 137 ? 53.445 66.693 123.618 1.00 12.10 352 PRO A C 1
ATOM 1030 O O . PRO A 1 137 ? 54.339 65.875 123.887 1.00 13.67 352 PRO A O 1
ATOM 1034 N N . LYS A 1 138 ? 53.494 67.990 123.940 1.00 11.57 353 LYS A N 1
ATOM 1035 C CA . LYS A 1 138 ? 54.570 68.624 124.674 1.00 11.23 353 LYS A CA 1
ATOM 1036 C C . LYS A 1 138 ? 53.970 69.240 125.902 1.00 9.78 353 LYS A C 1
ATOM 1037 O O . LYS A 1 138 ? 53.123 70.125 125.811 1.00 10.51 353 LYS A O 1
ATOM 1043 N N . VAL A 1 139 ? 54.390 68.749 127.073 1.00 10.13 354 VAL A N 1
ATOM 1044 C CA . VAL A 1 139 ? 53.745 69.063 128.328 1.00 9.86 354 VAL A CA 1
ATOM 1045 C C . VAL A 1 139 ? 54.733 69.763 129.247 1.00 9.82 354 VAL A C 1
ATOM 1046 O O . VAL A 1 139 ? 55.818 69.237 129.497 1.00 10.87 354 VAL A O 1
ATOM 1050 N N . PHE A 1 140 ? 54.365 70.951 129.726 1.00 9.98 355 PHE A N 1
ATOM 1051 C CA . PHE A 1 140 ? 55.199 71.714 130.640 1.00 9.83 355 PHE A CA 1
ATOM 1052 C C . PHE A 1 140 ? 54.451 71.909 131.926 1.00 9.56 355 PHE A C 1
ATOM 1053 O O . PHE A 1 140 ? 53.309 72.342 131.907 1.00 12.32 355 PHE A O 1
ATOM 1061 N N . PHE A 1 141 ? 55.109 71.627 133.057 1.00 9.50 356 PHE A N 1
ATOM 1062 C CA . PHE A 1 141 ? 54.564 71.921 134.384 1.00 9.63 356 PHE A CA 1
ATOM 1063 C C . PHE A 1 141 ? 55.465 72.938 135.054 1.00 9.80 356 PHE A C 1
ATOM 1064 O O . PHE A 1 141 ? 56.672 72.707 135.149 1.00 11.35 356 PHE A O 1
ATOM 1072 N N . ILE A 1 142 ? 54.881 74.059 135.456 1.00 9.82 357 ILE A N 1
ATOM 1073 C CA . ILE A 1 142 ? 55.644 75.135 136.049 1.00 10.48 357 ILE A CA 1
ATOM 1074 C C . ILE A 1 142 ? 55.183 75.388 137.475 1.00 9.23 357 ILE A C 1
ATOM 1075 O O . ILE A 1 142 ? 54.076 75.886 137.703 1.00 10.06 357 ILE A O 1
ATOM 1080 N N . GLN A 1 143 ? 56.069 75.067 138.408 1.00 9.21 358 GLN A N 1
ATOM 1081 C CA . GLN A 1 143 ? 55.879 75.344 139.823 1.00 9.49 358 GLN A CA 1
ATOM 1082 C C . GLN A 1 143 ? 56.728 76.558 140.188 1.00 9.03 358 GLN A C 1
ATOM 1083 O O . GLN A 1 143 ? 57.944 76.438 140.291 1.00 10.28 358 GLN A O 1
ATOM 1089 N N . ALA A 1 144 ? 56.065 77.702 140.320 1.00 9.53 359 ALA A N 1
ATOM 1090 C CA . ALA A 1 144 ? 56.688 78.974 140.652 1.00 9.47 359 ALA A CA 1
ATOM 1091 C C . ALA A 1 144 ? 55.565 79.920 141.036 1.00 9.60 359 ALA A C 1
ATOM 1092 O O . ALA A 1 144 ? 54.434 79.752 140.606 1.00 11.16 359 ALA A O 1
ATOM 1094 N N . CYS A 1 145 ? 55.872 80.971 141.805 1.00 9.96 360 CYS A N 1
ATOM 1095 C CA . CYS A 1 145 ? 54.940 82.086 141.886 1.00 10.34 360 CYS A CA 1
ATOM 1096 C C . CYS A 1 145 ? 54.855 82.782 140.529 1.00 10.12 360 CYS A C 1
ATOM 1097 O O . CYS A 1 145 ? 55.795 82.688 139.711 1.00 10.70 360 CYS A O 1
ATOM 1100 N N . GLN A 1 146 ? 53.764 83.508 140.300 1.00 9.88 361 GLN A N 1
ATOM 1101 C CA . GLN A 1 146 ? 53.603 84.359 139.117 1.00 10.48 361 GLN A CA 1
ATOM 1102 C C . GLN A 1 146 ? 53.317 85.793 139.538 1.00 10.79 361 GLN A C 1
ATOM 1103 O O . GLN A 1 146 ? 52.691 86.538 138.818 1.00 11.90 361 GLN A O 1
ATOM 1109 N N . GLY A 1 147 ? 53.855 86.188 140.689 1.00 11.64 362 GLY A N 1
ATOM 1110 C CA . GLY A 1 147 ? 53.681 87.531 141.243 1.00 11.98 362 GLY A CA 1
ATOM 1111 C C . GLY A 1 147 ? 53.677 87.399 142.747 1.00 12.02 362 GLY A C 1
ATOM 1112 O O . GLY A 1 147 ? 53.948 86.315 143.265 1.00 14.23 362 GLY A O 1
ATOM 1113 N N . ASP A 1 148 ? 53.380 88.480 143.451 1.00 12.17 363 ASP A N 1
ATOM 1114 C CA . ASP A 1 148 ? 53.478 88.509 144.891 1.00 13.78 363 ASP A CA 1
ATOM 1115 C C . ASP A 1 148 ? 52.132 88.679 145.570 1.00 13.44 363 ASP A C 1
ATOM 1116 O O . ASP A 1 148 ? 52.093 88.825 146.786 1.00 15.33 363 ASP A O 1
ATOM 1121 N N . ASN A 1 149 ? 51.029 88.633 144.830 1.00 12.67 364 ASN A N 1
ATOM 1122 C CA . ASN A 1 149 ? 49.727 88.792 145.492 1.00 13.02 364 ASN A CA 1
ATOM 1123 C C . ASN A 1 149 ? 49.232 87.507 146.072 1.00 12.32 364 ASN A C 1
ATOM 1124 O O . ASN A 1 149 ? 49.413 86.426 145.487 1.00 12.71 364 ASN A O 1
ATOM 1129 N N . TYR A 1 150 ? 48.560 87.628 147.220 1.00 12.80 365 TYR A N 1
ATOM 1130 C CA . TYR A 1 150 ? 47.831 86.474 147.747 1.00 12.91 365 TYR A CA 1
ATOM 1131 C C . TYR A 1 150 ? 46.552 86.325 146.962 1.00 12.76 365 TYR A C 1
ATOM 1132 O O . TYR A 1 150 ? 45.839 87.289 146.772 1.00 17.60 365 TYR A O 1
ATOM 1141 N N . GLN A 1 151 ? 46.190 85.132 146.556 1.00 11.69 366 GLN A N 1
ATOM 1142 C CA . GLN A 1 151 ? 44.863 84.852 145.973 1.00 11.40 366 GLN A CA 1
ATOM 1143 C C . GLN A 1 151 ? 43.868 84.807 147.127 1.00 10.65 366 GLN A C 1
ATOM 1144 O O . GLN A 1 151 ? 44.012 83.984 148.030 1.00 11.38 366 GLN A O 1
ATOM 1150 N N . LYS A 1 152 ? 42.843 85.650 147.080 1.00 11.45 367 LYS A N 1
ATOM 1151 C CA . LYS A 1 152 ? 41.855 85.670 148.131 1.00 11.65 367 LYS A CA 1
ATOM 1152 C C . LYS A 1 152 ? 40.895 84.495 148.002 1.00 11.41 367 LYS A C 1
ATOM 1153 O O . LYS A 1 152 ? 40.742 83.897 146.927 1.00 11.73 367 LYS A O 1
ATOM 1159 N N . GLY A 1 153 ? 40.234 84.156 149.120 1.00 11.11 368 GLY A N 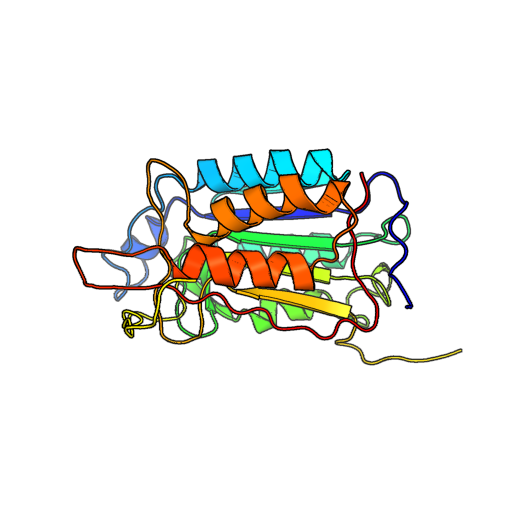1
ATOM 1160 C CA . GLY A 1 153 ? 39.187 83.171 149.127 1.00 11.31 368 GLY A CA 1
ATOM 1161 C C . GLY A 1 153 ? 37.801 83.734 149.071 1.00 10.65 368 GLY A C 1
ATOM 1162 O O . GLY A 1 153 ? 37.573 84.893 149.408 1.00 12.01 368 GLY A O 1
ATOM 1163 N N . ILE A 1 154 ? 36.880 82.879 148.628 1.00 11.21 369 ILE A N 1
ATOM 1164 C CA . ILE A 1 154 ? 35.447 83.206 148.536 1.00 11.74 369 ILE A CA 1
ATOM 1165 C C . ILE A 1 154 ? 34.672 82.065 149.133 1.00 11.73 369 ILE A C 1
ATOM 1166 O O . ILE A 1 154 ? 35.015 80.912 148.943 1.00 11.88 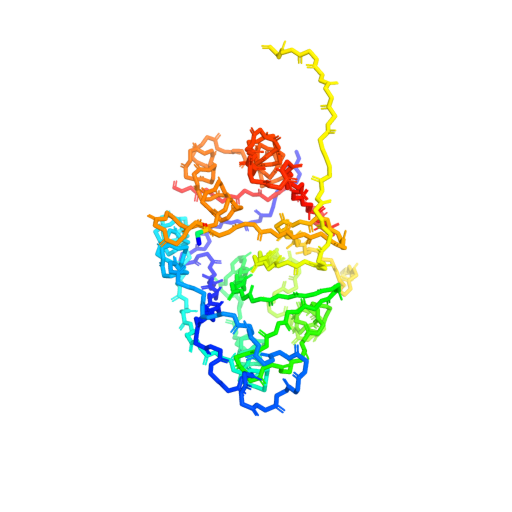369 ILE A O 1
ATOM 1171 N N . PRO A 1 155 ? 33.589 82.383 149.883 1.00 12.50 370 PRO A N 1
ATOM 1172 C CA . PRO A 1 155 ? 32.819 81.316 150.540 1.00 13.65 370 PRO A CA 1
ATOM 1173 C C . PRO A 1 155 ? 31.854 80.660 149.567 1.00 13.59 370 PRO A C 1
ATOM 1174 O O . PRO A 1 155 ? 31.183 81.323 148.779 1.00 15.13 370 PRO A O 1
ATOM 1178 N N . VAL A 1 156 ? 31.796 79.340 149.610 1.00 15.09 371 VAL A N 1
ATOM 1179 C CA . VAL A 1 156 ? 30.823 78.584 148.826 1.00 16.27 371 VAL A CA 1
ATOM 1180 C C . VAL A 1 156 ? 30.248 77.479 149.690 1.00 19.82 371 VAL A C 1
ATOM 1181 O O . VAL A 1 156 ? 30.791 77.141 150.749 1.00 20.44 371 VAL A O 1
ATOM 1185 N N . GLU A 1 157 ? 29.150 76.897 149.233 1.00 22.02 372 GLU A N 1
ATOM 1186 C CA . GLU A 1 157 ? 28.555 75.737 149.916 1.00 26.88 372 GLU A CA 1
ATOM 1187 C C . GLU A 1 157 ? 29.430 74.494 149.758 1.00 27.81 372 GLU A C 1
ATOM 1188 O O . GLU A 1 157 ? 30.187 74.341 148.782 1.00 28.83 372 GLU A O 1
ATOM 1190 N N . THR A 1 158 ? 29.327 73.607 150.736 1.00 29.80 373 THR A N 1
ATOM 1191 C CA . THR A 1 158 ? 30.102 72.377 150.743 1.00 31.59 373 THR A CA 1
ATOM 1192 C C . THR A 1 158 ? 29.505 71.358 149.772 1.00 31.09 373 THR A C 1
ATOM 1193 O O . THR A 1 158 ? 28.290 71.155 149.764 1.00 32.05 373 THR A O 1
ATOM 1197 N N . ASP A 1 159 ? 30.347 70.737 148.939 1.00 29.46 374 ASP A N 1
ATOM 1198 C CA . ASP A 1 159 ? 29.870 69.696 148.015 1.00 28.82 374 ASP A CA 1
ATOM 1199 C C . ASP A 1 159 ? 29.369 68.482 148.813 1.00 31.93 374 ASP A C 1
ATOM 1200 O O . ASP A 1 159 ? 29.949 68.155 149.855 1.00 34.12 374 ASP A O 1
ATOM 1205 N N . THR A 1 175 ? 51.129 66.454 101.585 1.00 33.58 390 THR A N 1
ATOM 1206 C CA . THR A 1 175 ? 51.009 66.268 103.046 1.00 30.95 390 THR A CA 1
ATOM 1207 C C . THR A 1 175 ? 50.134 67.318 103.755 1.00 28.20 390 THR A C 1
ATOM 1208 O O . THR A 1 175 ? 49.815 68.376 103.154 1.00 28.92 390 THR A O 1
ATOM 1212 N N . ARG A 1 176 ? 49.771 67.057 105.027 1.00 22.53 391 ARG A N 1
ATOM 1213 C CA . ARG A 1 176 ? 48.969 67.996 105.826 1.00 18.42 391 ARG A CA 1
ATOM 1214 C C . ARG A 1 176 ? 49.794 68.792 106.789 1.00 15.21 391 ARG A C 1
ATOM 1215 O O . ARG A 1 176 ? 50.874 68.367 107.226 1.00 16.72 391 ARG A O 1
ATOM 1217 N N . TYR A 1 177 ? 49.265 69.967 107.102 1.00 12.53 392 TYR A N 1
ATOM 1218 C CA . TYR A 1 177 ? 49.950 70.909 107.985 1.00 12.10 392 TYR A CA 1
ATOM 1219 C C . TYR A 1 177 ? 49.061 71.275 109.144 1.00 10.85 392 TYR A C 1
ATOM 1220 O O . TYR A 1 177 ? 47.846 71.448 109.005 1.00 11.73 392 TYR A O 1
ATOM 1229 N N . ILE A 1 178 ? 49.691 71.457 110.302 1.00 10.80 393 ILE A N 1
ATOM 1230 C CA . ILE A 1 178 ? 49.027 71.941 111.510 1.00 10.50 393 ILE A CA 1
ATOM 1231 C C . ILE A 1 178 ? 49.831 73.138 112.027 1.00 10.00 393 ILE A C 1
ATOM 1232 O O . ILE A 1 178 ? 50.919 73.420 111.551 1.00 10.57 393 ILE A O 1
ATOM 1237 N N . PRO A 1 179 ? 49.302 73.886 113.023 1.00 9.89 394 PRO A N 1
ATOM 1238 C CA . PRO A 1 179 ? 50.059 75.039 113.511 1.00 9.73 394 PRO A CA 1
ATOM 1239 C C . PRO A 1 179 ? 51.343 74.656 114.232 1.00 9.52 394 PRO A C 1
ATOM 1240 O O . PRO A 1 179 ? 51.423 73.642 114.943 1.00 9.83 394 PRO A O 1
ATOM 1244 N N . ASP A 1 180 ? 52.350 75.517 114.072 1.00 9.76 395 ASP A N 1
ATOM 1245 C CA . ASP A 1 180 ? 53.641 75.426 114.745 1.00 10.41 395 ASP A CA 1
ATOM 1246 C C . ASP A 1 180 ? 53.482 75.206 116.261 1.00 9.61 395 ASP A C 1
ATOM 1247 O O . ASP A 1 180 ? 54.273 74.480 116.870 1.00 10.18 395 ASP A O 1
ATOM 1252 N N . GLU A 1 181 ? 52.487 75.857 116.881 1.00 9.46 396 GLU A N 1
ATOM 1253 C CA . GLU A 1 181 ? 52.269 75.816 118.328 1.00 9.50 396 GLU A CA 1
ATOM 1254 C C . GLU A 1 181 ? 51.203 74.840 118.755 1.00 9.03 396 GLU A C 1
ATOM 1255 O O . GLU A 1 181 ? 50.730 74.919 119.881 1.00 9.98 396 GLU A O 1
ATOM 1261 N N . ALA A 1 182 ? 50.862 73.863 117.903 1.00 9.51 397 ALA A N 1
ATOM 1262 C CA . ALA A 1 182 ? 49.905 72.830 118.274 1.00 9.65 397 ALA A CA 1
ATOM 1263 C C . ALA A 1 182 ? 50.471 71.873 119.324 1.00 9.00 397 ALA A C 1
ATOM 1264 O O . ALA A 1 182 ? 51.681 71.696 119.478 1.00 9.88 397 ALA A O 1
ATOM 1266 N N . ASP A 1 183 ? 49.563 71.186 120.013 1.00 9.14 398 ASP A N 1
ATOM 1267 C CA . ASP A 1 183 ? 49.908 70.024 120.821 1.00 9.13 398 ASP A CA 1
ATOM 1268 C C . ASP A 1 183 ? 50.717 70.346 122.078 1.00 9.12 398 ASP A C 1
ATOM 1269 O O . ASP A 1 183 ? 51.458 69.482 122.557 1.00 10.37 398 ASP A O 1
ATOM 1274 N N . PHE A 1 184 ? 50.510 71.547 122.627 1.00 8.91 399 PHE A N 1
ATOM 1275 C CA . PHE A 1 184 ? 51.102 71.883 123.912 1.00 9.56 399 PHE A CA 1
ATOM 1276 C C . PHE A 1 184 ? 50.081 71.805 125.039 1.00 9.09 399 PHE A C 1
ATOM 1277 O O . PHE A 1 184 ? 48.910 72.124 124.875 1.00 9.24 399 PHE A O 1
ATOM 1285 N N . LEU A 1 185 ? 50.587 71.452 126.228 1.00 9.66 400 LEU A N 1
ATOM 1286 C CA . LEU A 1 185 ? 49.842 71.589 127.476 1.00 9.88 400 LEU A CA 1
ATOM 1287 C C . LEU A 1 185 ? 50.779 72.292 128.455 1.00 9.93 400 LEU A C 1
ATOM 1288 O O . LEU A 1 185 ? 51.891 71.801 128.680 1.00 10.69 400 LEU A O 1
ATOM 1293 N N . LEU A 1 186 ? 50.321 73.395 129.027 1.00 9.94 401 LEU A N 1
ATOM 1294 C CA . LEU A 1 186 ? 51.073 74.125 130.035 1.00 10.06 401 LEU A CA 1
ATOM 1295 C C . LEU A 1 186 ? 50.267 74.111 131.322 1.00 9.54 401 LEU A C 1
ATOM 1296 O O . LEU A 1 186 ? 49.185 74.655 131.392 1.00 10.95 401 LEU A O 1
ATOM 1301 N N . GLY A 1 187 ? 50.814 73.435 132.327 1.00 9.65 402 GLY A N 1
ATOM 1302 C CA . GLY A 1 187 ? 50.185 73.366 133.634 1.00 9.92 402 GLY A CA 1
ATOM 1303 C C . GLY A 1 187 ? 50.872 74.352 134.545 1.00 9.52 402 GLY A C 1
ATOM 1304 O O . GLY A 1 187 ? 52.019 74.135 134.957 1.00 10.04 402 GLY A O 1
ATOM 1305 N N . MET A 1 188 ? 50.218 75.482 134.846 1.00 9.64 403 MET A N 1
ATOM 1306 C CA . MET A 1 188 ? 50.762 76.473 135.778 1.00 9.37 403 MET A CA 1
ATOM 1307 C C . MET A 1 188 ? 50.269 76.187 137.180 1.00 9.13 403 MET A C 1
ATOM 1308 O O . MET A 1 188 ? 49.092 75.885 137.396 1.00 9.75 403 MET A O 1
ATOM 1313 N N . ALA A 1 189 ? 51.139 76.346 138.178 1.00 9.40 404 ALA A N 1
ATOM 1314 C CA . ALA A 1 189 ? 50.763 76.168 139.580 1.00 9.15 404 ALA A CA 1
ATOM 1315 C C . ALA A 1 189 ? 49.785 77.256 140.035 1.00 9.38 404 ALA A C 1
ATOM 1316 O O . ALA A 1 189 ? 49.086 77.054 141.054 1.00 9.40 404 ALA A O 1
ATOM 1318 N N . THR A 1 190 ? 49.785 78.426 139.383 1.00 9.19 405 THR A N 1
ATOM 1319 C CA . THR A 1 190 ? 48.962 79.547 139.779 1.00 9.59 405 THR A CA 1
ATOM 1320 C C . THR A 1 190 ? 48.583 80.371 138.578 1.00 9.43 405 THR A C 1
ATOM 1321 O O . THR A 1 190 ? 49.379 80.497 137.628 1.00 10.21 405 THR A O 1
ATOM 1325 N N . VAL A 1 191 ? 47.423 81.008 138.657 1.00 9.63 406 VAL A N 1
ATOM 1326 C CA . VAL A 1 191 ? 47.047 82.132 137.827 1.00 9.81 406 VAL A CA 1
ATOM 1327 C C . VAL A 1 191 ? 48.095 83.228 137.961 1.00 10.08 406 VAL A C 1
ATOM 1328 O O . VAL A 1 191 ? 48.856 83.334 138.942 1.00 10.20 406 VAL A O 1
ATOM 1332 N N . ASN A 1 192 ? 48.132 84.087 136.943 1.00 10.55 407 ASN A N 1
ATOM 1333 C CA A ASN A 1 192 ? 49.056 85.199 136.973 0.64 11.64 407 ASN A CA 1
ATOM 1334 C CA B ASN A 1 192 ? 48.973 85.269 136.963 0.36 11.17 407 ASN A CA 1
ATOM 1335 C C . ASN A 1 192 ? 48.797 86.120 138.184 1.00 11.42 407 ASN A C 1
ATOM 1336 O O . ASN A 1 192 ? 47.695 86.203 138.723 1.00 12.22 407 ASN A O 1
ATOM 1345 N N . ASN A 1 193 ? 49.886 86.793 138.559 1.00 11.29 408 ASN A N 1
ATOM 1346 C CA . ASN A 1 193 ? 49.928 87.816 139.619 1.00 12.02 408 ASN A CA 1
ATOM 1347 C C . ASN A 1 193 ? 50.075 87.258 141.001 1.00 11.56 408 ASN A C 1
ATOM 1348 O O . ASN A 1 193 ? 50.317 88.047 141.928 1.00 12.50 408 ASN A O 1
ATOM 1353 N N . CYS A 1 194 ? 49.909 85.933 141.187 1.00 10.56 409 CYS A N 1
ATOM 1354 C CA . CYS A 1 194 ? 49.731 85.388 142.532 1.00 10.89 409 CYS A CA 1
ATOM 1355 C C . CYS A 1 194 ? 50.804 84.378 142.885 1.00 10.06 409 CYS A C 1
ATOM 1356 O O . CYS A 1 194 ? 51.551 83.862 142.046 1.00 10.33 409 CYS A O 1
ATOM 1359 N N . VAL A 1 195 ? 50.870 84.108 144.185 1.00 11.08 410 VAL A N 1
ATOM 1360 C CA . VAL A 1 195 ? 51.873 83.209 144.748 1.00 11.08 410 VAL A CA 1
ATOM 1361 C C . VAL A 1 195 ? 51.487 81.755 144.567 1.00 10.33 410 VAL A C 1
ATOM 1362 O O . VAL A 1 195 ? 50.328 81.411 144.362 1.00 11.07 410 VAL A O 1
ATOM 1366 N N . SER A 1 196 ? 52.481 80.881 144.708 1.00 10.42 411 SER A N 1
ATOM 1367 C CA . SER A 1 196 ? 52.203 79.466 144.881 1.00 10.67 411 SER A CA 1
ATOM 1368 C C . SER A 1 196 ? 53.035 78.951 146.038 1.00 10.17 411 SER A C 1
ATOM 1369 O O . SER A 1 196 ? 54.097 79.520 146.358 1.00 12.52 411 SER A O 1
ATOM 1372 N N . TYR A 1 197 ? 52.507 77.922 146.695 1.00 9.84 412 TYR A N 1
ATOM 1373 C CA . TYR A 1 197 ? 53.035 77.503 147.988 1.00 9.40 412 TYR A CA 1
ATOM 1374 C C . TYR A 1 197 ? 53.926 76.289 147.924 1.00 9.42 412 TYR A C 1
ATOM 1375 O O . TYR A 1 197 ? 53.681 75.342 147.152 1.00 9.71 412 TYR A O 1
ATOM 1384 N N . ARG A 1 198 ? 54.935 76.307 148.789 1.00 9.82 413 ARG A N 1
ATOM 1385 C CA . ARG A 1 198 ? 55.898 75.235 148.968 1.00 10.32 413 ARG A CA 1
ATOM 1386 C C . ARG A 1 198 ? 55.985 74.955 150.462 1.00 9.90 413 ARG A C 1
ATOM 1387 O O . ARG A 1 198 ? 56.422 75.814 151.232 1.00 12.03 413 ARG A O 1
ATOM 1395 N N . ASN A 1 199 ? 55.621 73.757 150.891 1.00 10.85 414 ASN A N 1
ATOM 1396 C CA . ASN A 1 199 ? 55.842 73.336 152.269 1.00 11.25 414 ASN A CA 1
ATOM 1397 C C . ASN A 1 199 ? 57.193 72.650 152.309 1.00 10.65 414 ASN A C 1
ATOM 1398 O O . ASN A 1 199 ? 57.379 71.606 151.678 1.00 10.84 414 ASN A O 1
ATOM 1403 N N . PRO A 1 200 ? 58.175 73.217 153.035 1.00 11.22 415 PRO A N 1
ATOM 1404 C CA . PRO A 1 200 ? 59.527 72.629 153.000 1.00 11.58 415 PRO A CA 1
ATOM 1405 C C . PRO A 1 200 ? 59.583 71.175 153.478 1.00 10.68 415 PRO A C 1
ATOM 1406 O O . PRO A 1 200 ? 60.556 70.489 153.204 1.00 11.91 415 PRO A O 1
ATOM 1410 N N . ALA A 1 201 ? 58.570 70.759 154.243 1.00 11.24 416 ALA A N 1
ATOM 1411 C CA . ALA A 1 201 ? 58.543 69.402 154.769 1.00 12.43 416 ALA A CA 1
ATOM 1412 C C . ALA A 1 201 ? 57.689 68.423 153.958 1.00 11.36 416 ALA A C 1
ATOM 1413 O O . ALA A 1 201 ? 57.645 67.239 154.306 1.00 12.77 416 ALA A O 1
ATOM 1415 N N . GLU A 1 202 ? 57.046 68.903 152.894 1.00 11.06 417 GLU A N 1
ATOM 1416 C CA . GLU A 1 202 ? 56.158 68.045 152.117 1.00 11.66 417 GLU A CA 1
ATOM 1417 C C . GLU A 1 202 ? 56.301 68.204 150.599 1.00 11.82 417 GLU A C 1
ATOM 1418 O O . GLU A 1 202 ? 55.968 67.291 149.850 1.00 13.62 417 GLU A O 1
ATOM 1424 N N . GLY A 1 203 ? 56.752 69.378 150.121 1.00 10.87 418 GLY A N 1
ATOM 1425 C CA . GLY A 1 203 ? 56.694 69.669 148.696 1.00 11.21 418 GLY A CA 1
ATOM 1426 C C . GLY A 1 203 ? 55.666 70.749 148.408 1.00 9.79 418 GLY A C 1
ATOM 1427 O O . GLY A 1 203 ? 55.077 71.335 149.334 1.00 11.15 418 GLY A O 1
ATOM 1428 N N . THR A 1 204 ? 55.473 71.061 147.132 1.00 9.59 419 THR A N 1
ATOM 1429 C CA . THR A 1 204 ? 54.572 72.145 146.777 1.00 10.12 419 THR A CA 1
ATOM 1430 C C . THR A 1 204 ? 53.132 71.679 146.702 1.00 9.26 419 THR A C 1
ATOM 1431 O O . THR A 1 204 ? 52.844 70.507 146.383 1.00 10.29 419 THR A O 1
ATOM 1435 N N . TRP A 1 205 ? 52.203 72.617 146.937 1.00 9.96 420 TRP A N 1
ATOM 1436 C CA . TRP A 1 205 ? 50.785 72.263 146.829 1.00 9.82 420 TRP A CA 1
ATOM 1437 C C . TRP A 1 205 ? 50.514 71.663 145.460 1.00 9.19 420 TRP A C 1
ATOM 1438 O O . TRP A 1 205 ? 49.838 70.645 145.338 1.00 10.27 420 TRP A O 1
ATOM 1449 N N . TYR A 1 206 ? 50.991 72.340 144.421 1.00 9.42 421 TYR A N 1
ATOM 1450 C CA . TYR A 1 206 ? 50.660 71.947 143.070 1.00 9.50 421 TYR A CA 1
ATOM 1451 C C . TYR A 1 206 ? 51.319 70.639 142.664 1.00 9.15 421 TYR A C 1
ATOM 1452 O O . TYR A 1 206 ? 50.642 69.751 142.163 1.00 9.64 421 TYR A O 1
ATOM 1461 N N . ILE A 1 207 ? 52.638 70.508 142.829 1.00 9.35 422 ILE A N 1
ATOM 1462 C CA . ILE A 1 207 ? 53.286 69.307 142.332 1.00 9.42 422 ILE A CA 1
ATOM 1463 C C . ILE A 1 207 ? 52.826 68.082 143.107 1.00 9.66 422 ILE A C 1
ATOM 1464 O O . ILE A 1 207 ? 52.649 66.992 142.532 1.00 9.66 422 ILE A O 1
ATOM 1469 N N . GLN A 1 208 ? 52.662 68.226 144.429 1.00 9.41 423 GLN A N 1
ATOM 1470 C CA . GLN A 1 208 ? 52.230 67.063 145.189 1.00 10.37 423 GLN A CA 1
ATOM 1471 C C . GLN A 1 208 ? 50.820 66.618 144.780 1.00 10.07 423 GLN A C 1
ATOM 1472 O O . GLN A 1 208 ? 50.544 65.426 144.648 1.00 10.85 423 GLN A O 1
ATOM 1478 N N . SER A 1 209 ? 49.922 67.577 144.559 1.00 10.04 424 SER A N 1
ATOM 1479 C CA . SER A 1 209 ? 48.581 67.233 144.113 1.00 10.24 424 SER A CA 1
ATOM 1480 C C . SER A 1 209 ? 48.613 66.625 142.717 1.00 9.68 424 SER A C 1
ATOM 1481 O O . SER A 1 209 ? 47.918 65.655 142.434 1.00 10.79 424 SER A O 1
ATOM 1484 N N . LEU A 1 210 ? 49.397 67.218 141.823 1.00 9.82 425 LEU A N 1
ATOM 1485 C CA . LEU A 1 210 ? 49.524 66.715 140.442 1.00 10.02 425 LEU A CA 1
ATOM 1486 C C . LEU A 1 210 ? 49.958 65.248 140.458 1.00 9.52 425 LEU A C 1
ATOM 1487 O O . LEU A 1 210 ? 49.381 64.397 139.787 1.00 10.26 425 LEU A O 1
ATOM 1492 N N . CYS A 1 211 ? 51.014 64.946 141.225 1.00 10.04 426 CYS A N 1
ATOM 1493 C CA . CYS A 1 211 ? 51.528 63.591 141.241 1.00 10.90 426 CYS A CA 1
ATOM 1494 C C . CYS A 1 211 ? 50.526 62.613 141.821 1.00 11.00 426 CYS A C 1
ATOM 1495 O O . CYS A 1 211 ? 50.322 61.512 141.314 1.00 11.87 426 CYS A O 1
ATOM 1498 N N . GLN A 1 212 ? 49.888 63.006 142.930 1.00 11.64 427 GLN A N 1
ATOM 1499 C CA . GLN A 1 212 ? 48.879 62.132 143.510 1.00 13.26 427 GLN A CA 1
ATOM 1500 C C . GLN A 1 212 ? 47.772 61.823 142.507 1.00 12.94 427 GLN A C 1
ATOM 1501 O O . GLN A 1 212 ? 47.331 60.676 142.366 1.00 13.92 427 GLN A O 1
ATOM 1507 N N . SER A 1 213 ? 47.298 62.858 141.820 1.00 11.88 428 SER A N 1
ATOM 1508 C CA . SER A 1 213 ? 46.220 62.657 140.878 1.00 12.75 428 SER A CA 1
ATOM 1509 C C . SER A 1 213 ? 46.636 61.808 139.675 1.00 11.80 428 SER A C 1
ATOM 1510 O O . SER A 1 213 ? 45.870 60.950 139.220 1.00 13.14 428 SER A O 1
ATOM 1514 N N . LEU A 1 214 ? 47.832 62.053 139.140 1.00 11.66 429 LEU A N 1
ATOM 1515 C CA . LEU A 1 214 ? 48.309 61.240 138.033 1.00 12.06 429 LEU A CA 1
ATOM 1516 C C . LEU A 1 214 ? 48.427 59.798 138.453 1.00 12.63 429 LEU A C 1
ATOM 1517 O O . LEU A 1 214 ? 48.015 58.887 137.723 1.00 14.03 429 LEU A O 1
ATOM 1522 N N . ARG A 1 215 ? 49.012 59.540 139.622 1.00 13.38 430 ARG A N 1
ATOM 1523 C CA . ARG A 1 215 ? 49.242 58.157 140.023 1.00 16.23 430 ARG A CA 1
ATOM 1524 C C . ARG A 1 215 ? 47.937 57.425 140.225 1.00 17.50 430 ARG A C 1
ATOM 1525 O O . ARG A 1 215 ? 47.848 56.244 139.893 1.00 20.73 430 ARG A O 1
ATOM 1533 N N . GLU A 1 216 ? 46.921 58.101 140.750 1.00 17.19 431 GLU A N 1
ATOM 1534 C CA . GLU A 1 216 ? 45.610 57.484 141.000 1.00 17.65 431 GLU A CA 1
ATOM 1535 C C . GLU A 1 216 ? 44.808 57.319 139.717 1.00 17.79 431 GLU A C 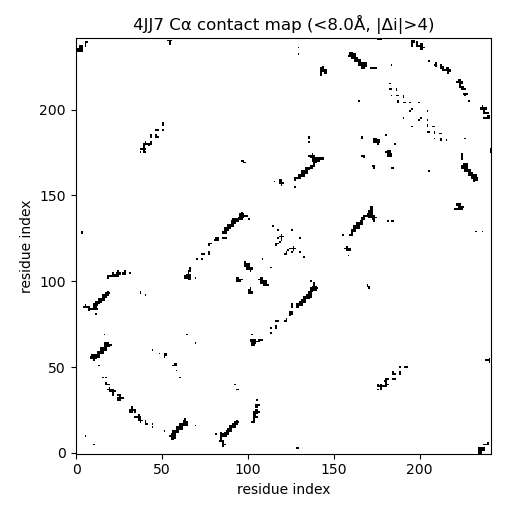1
ATOM 1536 O O . GLU A 1 216 ? 44.139 56.314 139.538 1.00 21.00 431 GLU A O 1
ATOM 1538 N N . ARG A 1 217 ? 44.870 58.289 138.803 1.00 15.44 432 ARG A N 1
ATOM 1539 C CA . ARG A 1 217 ? 43.923 58.350 137.709 1.00 15.18 432 ARG A CA 1
ATOM 1540 C C . ARG A 1 217 ? 44.442 57.887 136.357 1.00 15.25 432 ARG A C 1
ATOM 1541 O O . ARG A 1 217 ? 43.654 57.423 135.531 1.00 17.07 432 ARG A O 1
ATOM 1549 N N . CYS A 1 218 ? 45.744 57.955 136.120 1.00 15.06 433 CYS A N 1
ATOM 1550 C CA . CYS A 1 218 ? 46.215 57.458 134.841 1.00 17.04 433 CYS A CA 1
ATOM 1551 C C . CYS A 1 218 ? 45.916 55.947 134.684 1.00 20.02 433 CYS A C 1
ATOM 1552 O O . CYS A 1 218 ? 45.514 55.544 133.610 1.00 21.68 433 CYS A O 1
ATOM 1555 N N . PRO A 1 219 ? 46.019 55.114 135.759 1.00 21.12 434 PRO A N 1
ATOM 1556 C CA . PRO A 1 219 ? 45.636 53.686 135.594 1.00 24.07 434 PRO A CA 1
ATOM 1557 C C . PRO A 1 219 ? 44.152 53.481 135.258 1.00 24.52 434 PRO A C 1
ATOM 1558 O O . PRO A 1 219 ? 43.793 52.433 134.751 1.00 27.12 434 PRO A O 1
ATOM 1562 N N . ARG A 1 220 ? 43.301 54.432 135.610 1.00 24.35 435 ARG A N 1
ATOM 1563 C CA . ARG A 1 220 ? 41.886 54.392 135.242 1.00 24.50 435 ARG A CA 1
ATOM 1564 C C . ARG A 1 220 ? 41.613 54.814 133.796 1.00 23.36 435 ARG A C 1
ATOM 1565 O O . ARG A 1 220 ? 40.503 54.688 133.315 1.00 26.09 435 ARG A O 1
ATOM 1573 N N . GLY A 1 221 ? 42.612 55.374 133.123 1.00 21.36 436 GLY A N 1
ATOM 1574 C CA . GLY A 1 221 ? 42.444 55.810 131.752 1.00 21.02 436 GLY A CA 1
ATOM 1575 C C . GLY A 1 221 ? 41.994 57.248 131.613 1.00 19.10 436 GLY A C 1
ATOM 1576 O O . GLY A 1 221 ? 41.669 57.680 130.502 1.00 19.82 436 GLY A O 1
ATOM 1577 N N . ASP A 1 222 ? 41.993 58.001 132.700 1.00 18.32 437 ASP A N 1
ATOM 1578 C CA . ASP A 1 222 ? 41.542 59.385 132.627 1.00 16.20 437 ASP A CA 1
ATOM 1579 C C . ASP A 1 222 ? 42.510 60.238 131.834 1.00 13.72 437 ASP A C 1
ATOM 1580 O O . ASP A 1 222 ? 43.723 60.049 131.919 1.00 15.83 437 ASP A O 1
ATOM 1585 N N . ASP A 1 223 ? 41.989 61.208 131.086 1.00 13.47 438 ASP A N 1
ATOM 1586 C CA . ASP A 1 223 ? 42.857 62.087 130.332 1.00 13.49 438 ASP A CA 1
ATOM 1587 C C . ASP A 1 223 ? 43.406 63.226 131.181 1.00 12.51 438 ASP A C 1
ATOM 1588 O O . ASP A 1 223 ? 42.921 63.515 132.292 1.00 13.26 438 ASP A O 1
ATOM 1593 N N . ILE A 1 224 ? 44.429 63.876 130.664 1.00 11.75 439 ILE A N 1
ATOM 1594 C CA . ILE A 1 224 ? 45.189 64.800 131.486 1.00 12.01 439 ILE A CA 1
ATOM 1595 C C . ILE A 1 224 ? 44.369 66.049 131.808 1.00 11.13 439 ILE A C 1
ATOM 1596 O O . ILE A 1 224 ? 44.572 66.653 132.857 1.00 11.51 439 ILE A O 1
ATOM 1601 N N . LEU A 1 225 ? 43.442 66.448 130.952 1.00 12.10 440 LEU A N 1
ATOM 1602 C CA . LEU A 1 225 ? 42.621 67.619 131.282 1.00 13.20 440 LEU A CA 1
ATOM 1603 C C . LEU A 1 225 ? 41.662 67.330 132.410 1.00 12.49 440 LEU A C 1
ATOM 1604 O O . LEU A 1 225 ? 41.430 68.181 133.283 1.00 12.96 440 LEU A O 1
ATOM 1609 N N . THR A 1 226 ? 41.135 66.117 132.450 1.00 13.01 441 THR A N 1
ATOM 1610 C CA . THR A 1 226 ? 40.321 65.682 133.569 1.00 14.75 441 THR A CA 1
ATOM 1611 C C . THR A 1 226 ? 41.158 65.651 134.844 1.00 12.65 441 THR A C 1
ATOM 1612 O O . THR A 1 226 ? 40.720 66.095 135.905 1.00 13.55 441 THR A O 1
ATOM 1616 N N . ILE A 1 227 ? 42.364 65.103 134.760 1.00 11.38 442 ILE A N 1
ATOM 1617 C CA . ILE A 1 227 ? 43.246 65.051 135.929 1.00 12.35 442 ILE A CA 1
ATOM 1618 C C . ILE A 1 227 ? 43.578 66.462 136.402 1.00 10.74 442 ILE A C 1
ATOM 1619 O O . ILE A 1 227 ? 43.570 66.736 137.606 1.00 11.37 442 ILE A O 1
ATOM 1624 N N . LEU A 1 228 ? 43.898 67.366 135.473 1.00 10.41 443 LEU A N 1
ATOM 1625 C CA . LEU A 1 228 ? 44.239 68.719 135.887 1.00 10.03 443 LEU A CA 1
ATOM 1626 C C . LEU A 1 228 ? 43.063 69.474 136.462 1.00 9.69 443 LEU A C 1
ATOM 1627 O O . LEU A 1 228 ? 43.250 70.360 137.300 1.00 10.21 443 LEU A O 1
ATOM 1632 N N . THR A 1 229 ? 41.841 69.138 136.059 1.00 10.26 444 THR A N 1
ATOM 1633 C CA . THR A 1 229 ? 40.639 69.670 136.694 1.00 10.26 444 THR A CA 1
ATOM 1634 C C . THR A 1 229 ? 40.574 69.221 138.153 1.00 10.44 444 THR A C 1
ATOM 1635 O O . THR A 1 229 ? 40.264 70.009 139.040 1.00 10.52 444 THR A O 1
ATOM 1639 N N . GLU A 1 230 ? 40.875 67.944 138.403 1.00 10.78 445 GLU A N 1
ATOM 1640 C CA . GLU A 1 230 ? 40.935 67.448 139.777 1.00 11.30 445 GLU A CA 1
ATOM 1641 C C . GLU A 1 230 ? 42.013 68.176 140.576 1.00 10.45 445 GLU A C 1
ATOM 1642 O O . GLU A 1 230 ? 41.791 68.493 141.752 1.00 10.98 445 GLU A O 1
ATOM 1648 N N . VAL A 1 231 ? 43.177 68.420 139.977 1.00 10.49 446 VAL A N 1
ATOM 1649 C CA . VAL A 1 231 ? 44.194 69.198 140.676 1.00 10.54 446 VAL A CA 1
ATOM 1650 C C . VAL A 1 231 ? 43.678 70.579 141.016 1.00 9.90 446 VAL A C 1
ATOM 1651 O O . VAL A 1 231 ? 43.877 71.057 142.132 1.00 10.56 446 VAL A O 1
ATOM 1655 N N . ASN A 1 232 ? 42.970 71.215 140.081 1.00 9.82 447 ASN A N 1
ATOM 1656 C CA . ASN A 1 232 ? 42.361 72.498 140.410 1.00 9.90 447 ASN A CA 1
ATOM 1657 C C . ASN A 1 232 ? 41.422 72.369 141.603 1.00 9.74 447 ASN A C 1
ATOM 1658 O O . ASN A 1 232 ? 41.437 73.224 142.516 1.00 10.32 447 ASN A O 1
ATOM 1663 N N . TYR A 1 233 ? 40.594 71.338 141.622 1.00 10.04 448 TYR A N 1
ATOM 1664 C CA . TYR A 1 233 ? 39.664 71.133 142.735 1.00 10.36 448 TYR A CA 1
ATOM 1665 C C . TYR A 1 233 ? 40.417 70.962 144.051 1.00 10.10 448 TYR A C 1
ATOM 1666 O O . TYR A 1 233 ? 40.062 71.585 145.067 1.00 10.83 448 TYR A O 1
ATOM 1675 N N . GLU A 1 234 ? 41.424 70.106 144.071 1.00 10.37 449 GLU A N 1
ATOM 1676 C CA . GLU A 1 234 ? 42.109 69.777 145.316 1.00 10.89 449 GLU A CA 1
ATOM 1677 C C . GLU A 1 234 ? 42.921 70.963 145.800 1.00 10.26 449 GLU A C 1
ATOM 1678 O O . GLU A 1 234 ? 42.862 71.303 146.998 1.00 10.85 449 GLU A O 1
ATOM 1684 N N . VAL A 1 235 ? 43.679 71.634 144.938 1.00 10.24 450 VAL A N 1
ATOM 1685 C CA . VAL A 1 235 ? 44.494 72.754 145.384 1.00 10.24 450 VAL A CA 1
ATOM 1686 C C . VAL A 1 235 ? 43.588 73.886 145.853 1.00 10.32 450 VAL A C 1
ATOM 1687 O O . VAL A 1 235 ? 43.939 74.600 146.802 1.00 10.49 450 VAL A O 1
ATOM 1691 N N . SER A 1 236 ? 42.422 74.059 145.236 1.00 10.32 451 SER A N 1
ATOM 1692 C CA . SER A 1 236 ? 41.481 75.090 145.635 1.00 10.27 451 SER A CA 1
ATOM 1693 C C . SER A 1 236 ? 40.955 74.909 147.072 1.00 10.30 451 SER A C 1
ATOM 1694 O O . SER A 1 236 ? 40.416 75.852 147.631 1.00 11.07 451 SER A O 1
ATOM 1697 N N . ASN A 1 237 ? 41.082 73.720 147.635 1.00 11.35 452 ASN A N 1
ATOM 1698 C CA . ASN A 1 237 ? 40.655 73.502 149.003 1.00 11.41 452 ASN A CA 1
ATOM 1699 C C . ASN A 1 237 ? 41.717 73.748 150.029 1.00 12.67 452 ASN A C 1
ATOM 1700 O O . ASN A 1 237 ? 41.395 73.796 151.220 1.00 16.42 452 ASN A O 1
ATOM 1705 N N . LYS A 1 238 ? 42.970 73.933 149.633 1.00 11.56 453 LYS A N 1
ATOM 1706 C CA . LYS A 1 238 ? 44.059 74.203 150.555 1.00 11.92 453 LYS A CA 1
ATOM 1707 C C . LYS A 1 238 ? 44.046 75.665 150.956 1.00 11.42 453 LYS A C 1
ATOM 1708 O O . LYS A 1 238 ? 43.520 76.531 150.241 1.00 11.38 453 LYS A O 1
ATOM 1714 N N . ASP A 1 239 ? 44.638 75.968 152.113 1.00 11.91 454 ASP A N 1
ATOM 1715 C CA . ASP A 1 239 ? 44.760 77.362 152.466 1.00 12.88 454 ASP A CA 1
ATOM 1716 C C . ASP A 1 239 ? 45.995 77.660 153.280 1.00 12.21 454 ASP A C 1
ATOM 1717 O O . ASP A 1 239 ? 46.633 76.774 153.855 1.00 13.48 454 ASP A O 1
ATOM 1722 N N . ASP A 1 240 ? 46.338 78.937 153.292 1.00 12.35 455 ASP A N 1
ATOM 1723 C CA . ASP A 1 240 ? 47.425 79.533 154.071 1.00 13.23 455 ASP A CA 1
ATOM 1724 C C . ASP A 1 240 ? 46.738 80.383 155.113 1.00 13.57 455 ASP A C 1
ATOM 1725 O O . ASP A 1 240 ? 46.201 81.455 154.831 1.00 14.02 455 ASP A O 1
ATOM 1730 N N . LYS A 1 241 ? 46.726 79.904 156.356 1.00 15.44 456 LYS A N 1
ATOM 1731 C CA . LYS A 1 241 ? 46.000 80.587 157.426 1.00 17.09 456 LYS A CA 1
ATOM 1732 C C . LYS A 1 241 ? 46.839 81.63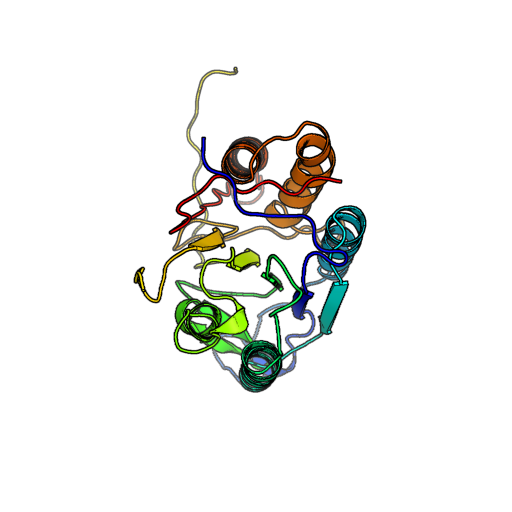2 158.116 1.00 16.61 456 LYS A C 1
ATOM 1733 O O . LYS A 1 241 ? 46.396 82.191 159.131 1.00 18.31 456 LYS A O 1
ATOM 1739 N N . LYS A 1 242 ? 48.036 81.914 157.631 1.00 15.15 457 LYS A N 1
ATOM 1740 C CA . LYS A 1 242 ? 48.790 83.076 158.077 1.00 15.14 457 LYS A CA 1
ATOM 1741 C C . LYS A 1 242 ? 48.311 84.295 157.340 1.00 15.62 457 LYS A C 1
ATOM 1742 O O . LYS A 1 242 ? 47.983 85.311 157.959 1.00 20.69 457 LYS A O 1
ATOM 1748 N N . ASN A 1 243 ? 48.260 84.183 156.016 1.00 15.06 458 ASN A N 1
ATOM 1749 C CA . ASN A 1 243 ? 47.878 85.285 155.172 1.00 15.54 458 ASN A CA 1
ATOM 1750 C C . ASN A 1 243 ? 46.460 85.232 154.657 1.00 15.12 458 ASN A C 1
ATOM 1751 O O . ASN A 1 243 ? 46.052 86.116 153.899 1.00 17.53 458 ASN A O 1
ATOM 1756 N N . MET A 1 244 ? 45.708 84.211 155.051 1.00 14.12 459 MET A N 1
ATOM 1757 C CA . MET A 1 244 ? 44.357 83.961 154.497 1.00 15.37 459 MET A CA 1
ATOM 1758 C C . MET A 1 244 ? 44.452 83.882 152.970 1.00 14.39 459 MET A C 1
ATOM 1759 O O . MET A 1 244 ? 43.737 84.553 152.209 1.00 19.23 459 MET A O 1
ATOM 1764 N N . GLY A 1 245 ? 45.373 83.046 152.520 1.00 13.05 460 GLY A N 1
ATOM 1765 C CA . GLY A 1 245 ? 45.659 82.886 151.107 1.00 12.54 460 GLY A CA 1
ATOM 1766 C C . GLY A 1 245 ? 45.196 81.573 150.556 1.00 10.70 460 GLY A C 1
ATOM 1767 O O . GLY A 1 245 ? 45.142 80.529 151.243 1.00 12.29 460 GLY A O 1
ATOM 1768 N N . LYS A 1 246 ? 44.914 81.611 149.255 1.00 10.22 461 LYS A N 1
ATOM 1769 C CA . LYS A 1 246 ? 44.517 80.462 148.475 1.00 9.90 461 LYS A CA 1
ATOM 1770 C C . LYS A 1 246 ? 45.490 80.290 147.305 1.00 9.60 461 LYS A C 1
ATOM 1771 O O . LYS A 1 246 ? 46.384 81.126 147.113 1.00 10.21 461 LYS A O 1
ATOM 1777 N 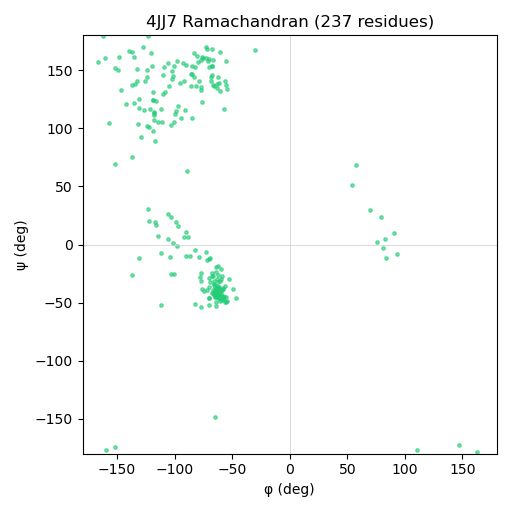N . GLN A 1 247 ? 45.271 79.265 146.481 1.00 9.68 462 GLN A N 1
ATOM 1778 C CA . GLN A 1 247 ? 46.077 79.079 145.274 1.00 9.34 462 GLN A CA 1
ATOM 1779 C C . GLN A 1 247 ? 45.177 78.475 144.234 1.00 9.03 462 GLN A C 1
ATOM 1780 O O . GLN A 1 247 ? 44.489 77.485 144.498 1.00 9.67 462 GLN A O 1
ATOM 1786 N N . MET A 1 248 ? 45.232 79.049 143.024 1.00 9.29 463 MET A N 1
ATOM 1787 C CA . MET A 1 248 ? 44.394 78.608 141.911 1.00 9.69 463 MET A CA 1
ATOM 1788 C C . MET A 1 248 ? 45.297 78.201 140.736 1.00 9.16 463 MET A C 1
ATOM 1789 O O . MET A 1 248 ? 45.773 79.067 139.996 1.00 9.64 463 MET A O 1
ATOM 1794 N N . PRO A 1 249 ? 45.530 76.897 140.524 1.00 9.06 464 PRO A N 1
ATOM 1795 C CA . PRO A 1 249 ? 46.303 76.493 139.333 1.00 9.60 464 PRO A CA 1
ATOM 1796 C C . PRO A 1 249 ? 45.528 76.771 138.073 1.00 9.68 464 PRO A C 1
ATOM 1797 O O . PRO A 1 249 ? 44.309 77.046 138.084 1.00 10.24 464 PRO A O 1
ATOM 1801 N N . GLN A 1 250 ? 46.215 76.675 136.939 1.00 10.51 465 GLN A N 1
ATOM 1802 C CA . GLN A 1 250 ? 45.645 77.103 135.673 1.00 10.62 465 GLN A CA 1
ATOM 1803 C C . GLN A 1 250 ? 46.336 76.408 134.497 1.00 10.09 465 GLN A C 1
ATOM 1804 O O . GLN A 1 250 ? 47.434 76.816 134.097 1.00 10.78 465 GLN A O 1
ATOM 1810 N N . PRO A 1 251 ? 45.695 75.438 133.882 1.00 9.90 466 PRO A N 1
ATOM 1811 C CA . PRO A 1 251 ? 46.215 74.897 132.635 1.00 10.06 466 PRO A CA 1
ATOM 1812 C C . PRO A 1 251 ? 45.818 75.743 131.458 1.00 9.54 466 PRO A C 1
ATOM 1813 O O . PRO A 1 251 ? 44.751 76.361 131.430 1.00 10.22 466 PRO A O 1
ATOM 1817 N N . THR A 1 252 ? 46.675 75.680 130.434 1.00 10.15 467 THR A N 1
ATOM 1818 C CA A THR A 1 252 ? 46.402 76.237 129.129 0.72 10.80 467 THR A CA 1
ATOM 1819 C CA B THR A 1 252 ? 46.411 76.253 129.111 0.28 10.26 467 THR A CA 1
ATOM 1820 C C . THR A 1 252 ? 46.840 75.221 128.086 1.00 9.35 467 THR A C 1
ATOM 1821 O O . THR A 1 252 ? 47.814 74.499 128.308 1.00 10.66 467 THR A O 1
ATOM 1828 N N . PHE A 1 253 ? 46.122 75.121 126.958 1.00 9.06 468 PHE A N 1
ATOM 1829 C CA . PHE A 1 253 ? 46.472 74.071 126.035 1.00 9.43 468 PHE A CA 1
ATOM 1830 C C . PHE A 1 253 ? 46.163 74.372 124.588 1.00 9.14 468 PHE A C 1
ATOM 1831 O O . PHE A 1 253 ? 45.197 75.069 124.262 1.00 10.19 468 PHE A O 1
ATOM 1839 N N . THR A 1 254 ? 46.966 73.755 123.713 1.00 8.92 469 THR A N 1
ATOM 1840 C CA . THR A 1 254 ? 46.694 73.711 122.272 1.00 9.13 469 THR A CA 1
ATOM 1841 C C . THR A 1 254 ? 46.603 72.257 121.818 1.00 9.08 469 THR A C 1
ATOM 1842 O O . THR A 1 254 ? 46.726 71.971 120.610 1.00 9.46 469 THR A O 1
ATOM 1846 N N . LEU A 1 255 ? 46.359 71.338 122.746 1.00 9.12 470 LEU A N 1
ATOM 1847 C CA . LEU A 1 255 ? 46.119 69.948 122.422 1.00 9.40 470 LEU A CA 1
ATOM 1848 C C . LEU A 1 255 ? 44.969 69.814 121.441 1.00 9.26 470 LEU A C 1
ATOM 1849 O O . LEU A 1 255 ? 43.950 70.491 121.578 1.00 9.72 470 LEU A O 1
ATOM 1854 N N . ARG A 1 256 ? 45.120 68.894 120.502 1.00 10.22 471 ARG A N 1
ATOM 1855 C CA . ARG A 1 256 ? 44.148 68.610 119.458 1.00 10.50 471 ARG A CA 1
ATOM 1856 C C . ARG A 1 256 ? 43.506 67.261 119.615 1.00 10.64 471 ARG A C 1
ATOM 1857 O O . ARG A 1 256 ? 42.591 66.939 118.833 1.00 11.21 471 ARG A O 1
ATOM 1865 N N . LYS A 1 257 ? 43.987 66.464 120.554 1.00 10.59 472 LYS A N 1
ATOM 1866 C CA . LYS A 1 257 ? 43.489 65.120 120.816 1.00 10.89 472 LYS A CA 1
ATOM 1867 C C . LYS A 1 257 ? 43.458 64.937 122.313 1.00 11.11 472 LYS A C 1
ATOM 1868 O O . LYS A 1 257 ? 44.070 65.721 123.062 1.00 11.14 472 LYS A O 1
ATOM 1874 N N . LYS A 1 258 ? 42.778 63.881 122.767 1.00 11.83 473 LYS A N 1
ATOM 1875 C CA . LYS A 1 258 ? 42.852 63.476 124.155 1.00 12.39 473 LYS A CA 1
ATOM 1876 C C . LYS A 1 258 ? 44.255 62.983 124.509 1.00 11.57 473 LYS A C 1
ATOM 1877 O O . LYS A 1 258 ? 44.876 62.271 123.728 1.00 12.66 473 LYS A O 1
ATOM 1883 N N . LEU A 1 259 ? 44.747 63.386 125.679 1.00 11.67 474 LEU A N 1
ATOM 1884 C CA . LEU A 1 259 ? 46.063 62.969 126.139 1.00 11.40 474 LEU A CA 1
ATOM 1885 C C . LEU A 1 259 ? 45.866 62.049 127.343 1.00 11.23 474 LEU A C 1
ATOM 1886 O O . LEU A 1 259 ? 45.373 62.459 128.401 1.00 12.95 474 LEU A O 1
ATOM 1891 N N . VAL A 1 260 ? 46.293 60.807 127.178 1.00 12.04 475 VAL A N 1
ATOM 1892 C CA . VAL A 1 260 ? 46.315 59.829 128.249 1.00 13.24 475 VAL A CA 1
ATOM 1893 C C . VAL A 1 260 ? 47.738 59.293 128.390 1.00 13.61 475 VAL A C 1
ATOM 1894 O O . VAL A 1 260 ? 48.510 59.232 127.430 1.00 15.35 475 VAL A O 1
ATOM 1898 N N . PHE A 1 261 ? 48.082 58.901 129.609 1.00 14.40 476 PHE A N 1
ATOM 1899 C CA . PHE A 1 261 ? 49.360 58.259 129.912 1.00 14.95 476 PHE A CA 1
ATOM 1900 C C . PHE A 1 261 ? 49.065 56.844 130.426 1.00 15.12 476 PHE A C 1
ATOM 1901 O O . PHE A 1 261 ? 48.906 56.628 131.621 1.00 16.12 476 PHE A O 1
ATOM 1909 N N . PRO A 1 262 ? 48.974 55.862 129.529 1.00 16.56 477 PRO A N 1
ATOM 1910 C CA . PRO A 1 262 ? 48.609 54.526 129.999 1.00 18.64 477 PRO A CA 1
ATOM 1911 C C . PRO A 1 262 ? 49.733 53.882 130.786 1.00 22.21 477 PRO A C 1
ATOM 1912 O O . PRO A 1 262 ? 50.893 54.205 130.651 1.00 21.79 477 PRO A O 1
ATOM 1916 N N . SER A 1 263 ? 49.405 52.918 131.612 1.00 27.45 478 SER A N 1
ATOM 1917 C CA . SER A 1 263 ? 50.528 52.271 132.324 1.00 34.05 478 SER A CA 1
ATOM 1918 C C . SER A 1 263 ? 50.497 50.752 132.464 1.00 35.51 478 SER A C 1
ATOM 1919 O O . SER A 1 263 ? 49.486 50.117 132.178 1.00 37.65 478 SER A O 1
ATOM 1936 N N . ASP B 2 3 ? 58.487 78.620 156.405 1.00 11.94 503 ASP B N 1
ATOM 1937 C CA . ASP B 2 3 ? 57.398 77.663 156.420 1.00 13.02 503 ASP B CA 1
ATOM 1938 C C . ASP B 2 3 ? 56.492 77.782 155.211 1.00 14.36 503 ASP B C 1
ATOM 1939 O O . ASP B 2 3 ? 55.771 76.842 154.893 1.00 16.56 503 ASP B O 1
#

Radius of gyration: 17.55 Å; Cα contacts (8 Å, |Δi|>4): 553; chains: 2; bounding box: 46×42×55 Å

Organism: Homo sapiens (NCBI:txid9606)

CATH classification: 3.40.50.1460